Protein AF-A0A075I3L2-F1 (afdb_monomer_lite)

Foldseek 3Di:
DLCVPDPPVVSLVVVLVVLLVLQLVLQLLLQCVPPVDNVRSNVRSVCRSPPPQLVVCSVPPQLSNNCNLVSNLVSLLVVLVVDLDLVSLLVSLVSLQVNLVSDVVVNVVSVVVLVVSVVVVVVVDPDPPPPSSVVSSVSSVVSNVVSSVVVVVPDPDDPVPDPPDDVVVCQQPPDAPVCVVDPWCPDPVCVVVVNVVQVVVCVVVVHDRDPRPGDPPPD

pLDDT: mean 86.95, std 11.92, range [39.22, 98.12]

Organism: NCBI:txid1456371

Structure (mmCIF, N/CA/C/O backbone):
data_AF-A0A075I3L2-F1
#
_entry.id   AF-A0A075I3L2-F1
#
loop_
_atom_site.group_PDB
_atom_site.id
_atom_site.type_symbol
_atom_site.label_atom_id
_atom_site.label_alt_id
_atom_site.label_comp_id
_atom_site.label_asym_id
_atom_site.label_entity_id
_atom_site.label_seq_id
_a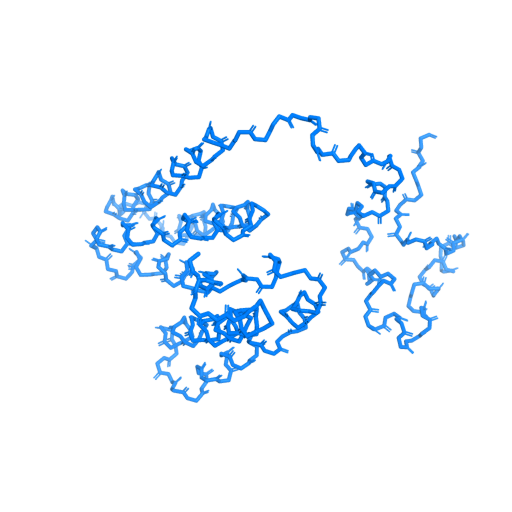tom_site.pdbx_PDB_ins_code
_atom_site.Cartn_x
_atom_site.Cartn_y
_atom_site.Cartn_z
_atom_site.occupancy
_atom_site.B_iso_or_equiv
_atom_site.auth_seq_id
_atom_site.auth_comp_id
_atom_site.auth_asym_id
_atom_site.auth_atom_id
_atom_site.pdbx_PDB_model_num
ATOM 1 N N . MET A 1 1 ? -10.465 -0.320 -22.874 1.00 68.75 1 MET A N 1
ATOM 2 C CA . MET A 1 1 ? -11.349 0.864 -22.776 1.00 68.75 1 MET A CA 1
ATOM 3 C C . MET A 1 1 ? -10.592 2.183 -22.912 1.00 68.75 1 MET A C 1
ATOM 5 O O . MET A 1 1 ? -10.927 2.914 -23.820 1.00 68.75 1 MET A O 1
ATOM 9 N N . LEU A 1 2 ? -9.554 2.500 -22.122 1.00 76.88 2 LEU A N 1
ATOM 10 C CA . LEU A 1 2 ? -8.808 3.775 -22.279 1.00 76.88 2 LEU A CA 1
ATOM 11 C C . LEU A 1 2 ? -8.168 3.959 -23.669 1.00 76.88 2 LEU A C 1
ATOM 13 O O . LEU A 1 2 ? -8.284 5.024 -24.263 1.00 76.88 2 LEU A O 1
ATOM 17 N N . VAL A 1 3 ? -7.605 2.885 -24.227 1.00 83.81 3 VAL A N 1
ATOM 18 C CA . VAL A 1 3 ? -7.021 2.852 -25.586 1.00 83.81 3 VAL A CA 1
ATOM 19 C C . VAL A 1 3 ? -8.071 3.050 -26.702 1.00 83.81 3 VAL A C 1
ATOM 21 O O . VAL A 1 3 ? -7.726 3.264 -27.854 1.00 83.81 3 VAL A O 1
ATOM 24 N N . GLN A 1 4 ? -9.373 2.998 -26.387 1.00 88.50 4 GLN A N 1
ATOM 25 C CA . GLN A 1 4 ? -10.427 3.334 -27.359 1.00 88.50 4 GLN A CA 1
ATOM 26 C C . GLN A 1 4 ? -10.604 4.853 -27.517 1.00 88.50 4 GLN A C 1
ATOM 28 O O . GLN A 1 4 ? -11.206 5.288 -28.493 1.00 88.50 4 GLN A O 1
ATOM 33 N N . PHE A 1 5 ? -10.099 5.647 -26.565 1.00 90.62 5 PHE A N 1
ATOM 34 C CA . PHE A 1 5 ? -10.224 7.109 -26.541 1.00 90.62 5 PHE A CA 1
ATOM 35 C C . PHE A 1 5 ? -8.878 7.829 -26.681 1.00 90.62 5 PHE A C 1
ATOM 37 O O . PHE A 1 5 ? -8.840 8.969 -27.132 1.00 90.62 5 PHE A O 1
ATOM 44 N N . LEU A 1 6 ? -7.788 7.180 -26.274 1.00 91.31 6 LEU A N 1
ATOM 45 C CA . LEU A 1 6 ? -6.420 7.689 -26.325 1.00 91.31 6 LEU A CA 1
ATOM 46 C C . LEU A 1 6 ? -5.540 6.714 -27.107 1.00 91.31 6 LEU A C 1
ATOM 48 O O . LEU A 1 6 ? -5.800 5.511 -27.103 1.00 91.31 6 LEU A O 1
ATOM 52 N N . ASP A 1 7 ? -4.462 7.207 -27.715 1.00 93.06 7 ASP A N 1
ATOM 53 C CA . ASP A 1 7 ? -3.419 6.314 -28.215 1.00 93.06 7 ASP A CA 1
ATOM 54 C C . ASP A 1 7 ? -2.731 5.560 -27.060 1.00 93.06 7 ASP A C 1
ATOM 56 O O . ASP A 1 7 ? -2.902 5.872 -25.876 1.00 93.06 7 ASP A O 1
ATOM 60 N N . TYR A 1 8 ? -1.954 4.534 -27.406 1.00 90.38 8 TYR A N 1
ATOM 61 C CA . TYR A 1 8 ? -1.324 3.659 -26.420 1.00 90.38 8 TYR A CA 1
ATOM 62 C C . TYR A 1 8 ? -0.351 4.403 -25.493 1.00 90.38 8 TYR A C 1
ATOM 64 O O . TYR A 1 8 ? -0.326 4.138 -24.292 1.00 90.38 8 TYR A O 1
ATOM 72 N N . ILE A 1 9 ? 0.414 5.358 -26.027 1.00 92.19 9 ILE A N 1
ATOM 73 C CA . ILE A 1 9 ? 1.416 6.123 -25.274 1.00 92.19 9 ILE A CA 1
ATOM 74 C C . ILE A 1 9 ? 0.710 7.072 -24.304 1.00 92.19 9 ILE A C 1
ATOM 76 O O . ILE A 1 9 ? 1.061 7.143 -23.125 1.00 92.19 9 ILE A O 1
ATOM 80 N N . ALA A 1 10 ? -0.321 7.772 -24.773 1.00 93.25 10 ALA A N 1
ATOM 81 C CA . ALA A 1 10 ? -1.131 8.656 -23.952 1.00 93.25 10 ALA A CA 1
ATOM 82 C C . ALA A 1 10 ? -1.861 7.880 -22.845 1.00 93.25 10 ALA A C 1
ATOM 84 O O . ALA A 1 10 ? -1.785 8.264 -21.678 1.00 93.25 10 ALA A O 1
ATOM 85 N N . ALA A 1 11 ? -2.513 6.761 -23.176 1.0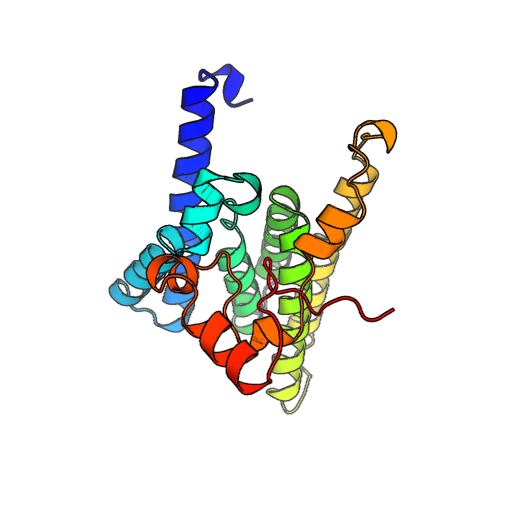0 91.12 11 ALA A N 1
ATOM 86 C CA . ALA A 1 11 ? -3.177 5.909 -22.191 1.00 91.12 11 ALA A CA 1
ATOM 87 C C . ALA A 1 11 ? -2.193 5.404 -21.124 1.00 91.12 11 ALA A C 1
ATOM 89 O O . ALA A 1 11 ? -2.503 5.449 -19.932 1.00 91.12 11 ALA A O 1
ATOM 90 N N . TRP A 1 12 ? -0.999 4.979 -21.545 1.00 88.50 12 TRP A N 1
ATOM 91 C CA . TRP A 1 12 ? 0.064 4.530 -20.651 1.00 88.50 12 TRP A CA 1
ATOM 92 C C . TRP A 1 12 ? 0.505 5.625 -19.677 1.00 88.50 12 TRP A C 1
ATOM 94 O O . TRP A 1 12 ? 0.461 5.426 -18.463 1.00 88.50 12 TRP A O 1
ATOM 104 N N . ASN A 1 13 ? 0.862 6.803 -20.194 1.00 91.31 13 ASN A N 1
ATOM 105 C CA . ASN A 1 13 ? 1.333 7.921 -19.377 1.00 91.31 13 ASN A CA 1
ATOM 106 C C . ASN A 1 13 ? 0.262 8.414 -18.401 1.00 91.31 13 ASN A C 1
ATOM 108 O O . ASN A 1 13 ? 0.577 8.751 -17.261 1.00 91.31 13 ASN A O 1
ATOM 112 N N . VAL A 1 14 ? -1.007 8.419 -18.820 1.00 92.25 14 VAL A N 1
ATOM 113 C CA . VAL A 1 14 ? -2.132 8.784 -17.952 1.00 92.25 14 VAL A CA 1
ATOM 114 C C . VAL A 1 14 ? -2.280 7.785 -16.809 1.00 92.25 14 VAL A C 1
ATOM 116 O O . VAL A 1 14 ? -2.364 8.199 -15.656 1.00 92.25 14 VAL A O 1
ATOM 119 N N . ILE A 1 15 ? -2.281 6.480 -17.097 1.00 90.31 15 ILE A N 1
ATOM 120 C CA . ILE A 1 15 ? -2.389 5.439 -16.064 1.00 90.31 15 ILE A CA 1
ATOM 121 C C . ILE A 1 15 ? -1.221 5.545 -15.079 1.00 90.31 15 ILE A C 1
ATOM 123 O O . ILE A 1 15 ? -1.438 5.563 -13.867 1.00 90.31 15 ILE A O 1
ATOM 127 N N . TRP A 1 16 ? -0.000 5.664 -15.598 1.00 90.00 16 TRP A N 1
ATOM 128 C CA . TRP A 1 16 ? 1.219 5.796 -14.808 1.00 90.00 16 TRP A CA 1
ATOM 129 C C . TRP A 1 16 ? 1.184 7.021 -13.884 1.00 90.00 16 TRP A C 1
ATOM 131 O O . TRP A 1 16 ? 1.363 6.899 -12.671 1.00 90.00 16 TRP A O 1
ATOM 141 N N . PHE A 1 17 ? 0.857 8.192 -14.434 1.00 91.94 17 PHE A N 1
ATOM 142 C CA . PHE A 1 17 ? 0.766 9.437 -13.676 1.00 91.94 17 PHE A CA 1
ATOM 143 C C . PHE A 1 17 ? -0.338 9.390 -12.611 1.00 91.94 17 PHE A C 1
ATOM 145 O O . PHE A 1 17 ? -0.116 9.777 -11.463 1.00 91.94 17 PHE A O 1
ATOM 152 N N . LEU A 1 18 ? -1.520 8.870 -12.956 1.00 92.44 18 LEU A N 1
ATOM 153 C CA . LEU A 1 18 ? -2.616 8.720 -11.998 1.00 92.44 18 LEU A CA 1
ATOM 154 C C . LEU A 1 18 ? -2.263 7.744 -10.873 1.00 92.44 18 LEU A C 1
ATOM 156 O O . LEU A 1 18 ? -2.656 7.983 -9.733 1.00 92.44 18 LEU A O 1
ATOM 160 N N . GLY A 1 19 ? -1.489 6.693 -11.156 1.00 91.25 19 GLY A N 1
ATOM 161 C CA . GLY A 1 19 ? -0.982 5.785 -10.129 1.00 91.25 19 GLY A CA 1
ATOM 162 C C . GLY A 1 19 ? -0.145 6.512 -9.073 1.00 91.25 19 GLY A C 1
ATOM 163 O O . GLY A 1 19 ? -0.401 6.384 -7.873 1.00 91.25 19 GLY A O 1
ATOM 164 N N . LEU A 1 20 ? 0.781 7.364 -9.518 1.00 92.56 20 LEU A N 1
ATOM 165 C CA . LEU A 1 20 ? 1.626 8.180 -8.640 1.00 92.56 20 LEU A CA 1
ATOM 166 C C . LEU A 1 20 ? 0.806 9.159 -7.788 1.00 92.56 20 LEU A C 1
ATOM 168 O O . LEU A 1 20 ? 1.016 9.257 -6.573 1.00 92.56 20 LEU A O 1
ATOM 172 N N . VAL A 1 21 ? -0.148 9.858 -8.413 1.00 94.62 21 VAL A N 1
ATOM 173 C CA . VAL A 1 21 ? -0.996 10.860 -7.751 1.00 94.62 21 VAL A CA 1
ATOM 174 C C . VAL A 1 21 ? -1.932 10.210 -6.735 1.00 94.62 21 VAL A C 1
ATOM 176 O O . VAL A 1 21 ? -1.974 10.632 -5.577 1.00 94.62 21 VAL A O 1
ATOM 179 N N . PHE A 1 22 ? -2.667 9.168 -7.127 1.00 94.69 22 PHE A N 1
ATOM 180 C CA . PHE A 1 22 ? -3.621 8.515 -6.232 1.00 94.69 22 PHE A CA 1
ATOM 181 C C . PHE A 1 22 ? -2.930 7.736 -5.114 1.00 94.69 22 PHE A C 1
ATOM 183 O O . PHE A 1 22 ? -3.433 7.731 -3.991 1.00 94.69 22 PHE A O 1
ATOM 190 N N . GLY A 1 23 ? -1.758 7.149 -5.373 1.00 94.50 23 GLY A N 1
ATOM 191 C CA . GLY A 1 23 ? -0.967 6.486 -4.340 1.00 94.50 23 GLY A CA 1
ATOM 192 C C . GLY A 1 23 ? -0.476 7.479 -3.287 1.00 94.50 23 GLY A C 1
ATOM 193 O O . GLY A 1 23 ? -0.683 7.274 -2.088 1.00 94.50 23 GLY A O 1
ATOM 194 N N . GLY A 1 24 ? 0.089 8.606 -3.735 1.00 96.69 24 GLY A N 1
ATOM 195 C CA . GLY A 1 24 ? 0.497 9.707 -2.858 1.00 96.69 24 GLY A CA 1
ATOM 196 C C . GLY A 1 24 ? -0.664 10.275 -2.049 1.00 96.69 24 GLY A C 1
ATOM 197 O O . GLY A 1 24 ? -0.546 10.462 -0.838 1.00 96.69 24 GLY A O 1
ATOM 198 N N . TYR A 1 25 ? -1.819 10.479 -2.686 1.00 97.38 25 TYR A N 1
ATOM 199 C CA . TYR A 1 25 ? -3.030 10.940 -2.008 1.00 97.38 25 TYR A CA 1
ATOM 200 C C . TYR A 1 25 ? -3.545 9.931 -0.972 1.00 97.38 25 TYR A C 1
ATOM 202 O O . TYR A 1 25 ? -3.920 10.316 0.136 1.00 97.38 25 TYR A O 1
ATOM 210 N N . GLY A 1 26 ? -3.509 8.632 -1.278 1.00 97.44 26 GLY A N 1
ATOM 211 C CA . GLY A 1 26 ? -3.823 7.583 -0.312 1.00 97.44 26 GLY A CA 1
ATOM 212 C C . GLY A 1 26 ? -2.927 7.658 0.927 1.00 97.44 26 GLY A C 1
ATOM 213 O O . GLY A 1 26 ? -3.415 7.570 2.055 1.00 97.44 26 GLY A O 1
ATOM 214 N N . CYS A 1 27 ? -1.623 7.876 0.732 1.00 97.62 27 CYS A N 1
ATOM 215 C CA . CYS A 1 27 ? -0.672 8.036 1.832 1.00 97.62 27 CYS A CA 1
ATOM 216 C C . CYS A 1 27 ? -0.903 9.333 2.621 1.00 97.62 27 CYS A C 1
ATOM 218 O O . CYS A 1 27 ? -0.891 9.315 3.852 1.00 97.62 27 CYS A O 1
ATOM 220 N N . TYR A 1 28 ? -1.222 10.433 1.936 1.00 98.12 28 TYR A N 1
ATOM 221 C CA . TYR A 1 28 ? -1.660 11.676 2.569 1.00 98.12 28 TYR A CA 1
ATOM 222 C C . TYR A 1 28 ? -2.871 11.442 3.485 1.00 98.12 28 TYR A C 1
ATOM 224 O O . TYR A 1 28 ? -2.859 11.857 4.644 1.00 98.12 28 TYR A O 1
ATOM 232 N N . LEU A 1 29 ? -3.906 10.743 3.003 1.00 97.75 29 LEU A N 1
ATOM 233 C CA . LEU A 1 29 ? -5.104 10.451 3.794 1.00 97.75 29 LEU A CA 1
ATOM 234 C C . LEU A 1 29 ? -4.784 9.588 5.017 1.00 97.75 29 LEU A C 1
ATOM 236 O O . LEU A 1 29 ? -5.311 9.841 6.104 1.00 97.75 29 LEU A O 1
ATOM 240 N N . LEU A 1 30 ? -3.907 8.596 4.848 1.00 97.69 30 LEU A N 1
ATOM 241 C CA . LEU A 1 30 ? -3.426 7.753 5.935 1.00 97.69 30 LEU A CA 1
ATOM 242 C C . LEU A 1 30 ? -2.685 8.575 7.000 1.00 97.69 30 LEU A C 1
ATOM 244 O O . LEU A 1 30 ? -3.025 8.493 8.178 1.00 97.69 30 LEU A O 1
ATOM 248 N N . ALA A 1 31 ? -1.725 9.409 6.604 1.00 97.75 31 ALA A N 1
ATOM 249 C CA . ALA A 1 31 ? -0.966 10.255 7.524 1.00 97.75 31 ALA A CA 1
ATOM 250 C C . ALA A 1 31 ? -1.866 11.274 8.246 1.00 97.75 31 ALA A C 1
ATOM 252 O O . ALA A 1 31 ? -1.783 11.439 9.470 1.00 97.75 31 ALA A O 1
ATOM 253 N N . ASN A 1 32 ? -2.797 11.892 7.515 1.00 97.19 32 ASN A N 1
ATOM 254 C CA . ASN A 1 32 ? -3.756 12.840 8.076 1.00 97.19 32 ASN A CA 1
ATOM 255 C C . ASN A 1 32 ? -4.746 12.159 9.033 1.00 97.19 32 ASN A C 1
ATOM 257 O O . ASN A 1 32 ? -5.321 12.800 9.919 1.00 97.19 32 ASN A O 1
ATOM 261 N N . ASN A 1 33 ? -4.951 10.845 8.902 1.00 95.94 33 ASN A N 1
ATOM 262 C CA . ASN A 1 33 ? -5.766 10.106 9.851 1.00 95.94 33 ASN A CA 1
ATOM 263 C C . ASN A 1 33 ? -5.184 10.156 11.270 1.00 95.94 33 ASN A C 1
ATOM 265 O O . ASN A 1 33 ? -5.955 10.339 12.211 1.00 95.94 33 ASN A O 1
ATOM 269 N N . PHE A 1 34 ? -3.859 10.072 11.402 1.00 94.69 34 PHE A N 1
ATOM 270 C CA . PHE A 1 34 ? -3.168 10.060 12.693 1.00 94.69 34 PHE A CA 1
ATOM 271 C C . PHE A 1 34 ? -2.807 11.452 13.193 1.00 94.69 34 PHE A C 1
ATOM 273 O O . PHE A 1 34 ? -3.140 11.807 14.319 1.00 94.69 34 PHE A O 1
ATOM 280 N N . ASN A 1 35 ? -2.145 12.248 12.353 1.00 91.12 35 ASN A N 1
ATOM 281 C CA . ASN A 1 35 ? -1.494 13.473 12.817 1.00 91.12 35 ASN A CA 1
ATOM 282 C C . ASN A 1 35 ? -2.395 14.705 12.722 1.00 91.12 35 ASN A C 1
A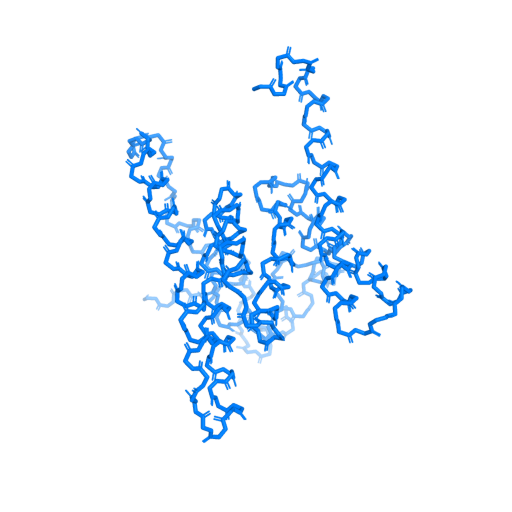TOM 284 O O . ASN A 1 35 ? -2.078 15.729 13.321 1.00 91.12 35 ASN A O 1
ATOM 288 N N . LYS A 1 36 ? -3.481 14.637 11.934 1.00 93.44 36 LYS A N 1
ATOM 289 C CA . LYS A 1 36 ? -4.380 15.771 11.630 1.00 93.44 36 LYS A CA 1
ATOM 290 C C . LYS A 1 36 ? -3.647 17.038 11.154 1.00 93.44 36 LYS A C 1
ATOM 292 O O . LYS A 1 36 ? -4.201 18.132 11.204 1.00 93.44 36 LYS A O 1
ATOM 297 N N . ASN A 1 37 ? -2.401 16.896 10.699 1.00 96.56 37 ASN A N 1
ATOM 298 C CA . ASN A 1 37 ? -1.542 17.981 10.256 1.00 96.56 37 ASN A CA 1
ATOM 299 C C . ASN A 1 37 ? -1.395 17.916 8.737 1.00 96.56 37 ASN A C 1
ATOM 301 O O . ASN A 1 37 ? -0.900 16.928 8.187 1.00 96.56 37 ASN A O 1
ATOM 305 N N . TYR A 1 38 ? -1.803 18.995 8.076 1.00 96.00 38 TYR A N 1
ATOM 306 C CA . TYR A 1 38 ? -1.798 19.104 6.624 1.00 96.00 38 TYR A CA 1
ATOM 307 C C . TYR A 1 38 ? -0.392 18.961 6.024 1.00 96.00 38 TYR A C 1
ATOM 309 O O . TYR A 1 38 ? -0.193 18.141 5.132 1.00 96.00 38 TYR A O 1
ATOM 317 N N . LEU A 1 39 ? 0.595 19.698 6.547 1.00 97.25 39 LEU A N 1
ATOM 318 C CA . LEU A 1 39 ? 1.959 19.714 6.010 1.00 97.25 39 LEU A CA 1
ATOM 319 C C . LEU A 1 39 ? 2.650 18.362 6.173 1.00 97.25 39 LEU A C 1
ATOM 321 O O . LEU A 1 39 ? 3.189 17.833 5.204 1.00 97.25 39 LEU A O 1
ATOM 325 N N . SER A 1 40 ? 2.577 17.759 7.364 1.00 96.25 40 SER A N 1
ATOM 326 C CA . SER A 1 40 ? 3.148 16.425 7.598 1.00 96.25 40 SER A CA 1
ATOM 327 C C . SER A 1 40 ? 2.530 15.371 6.677 1.00 96.25 40 SER A C 1
ATOM 329 O O . SER A 1 40 ? 3.223 14.468 6.217 1.00 96.25 40 SER A O 1
ATOM 331 N N . SER A 1 41 ? 1.236 15.500 6.377 1.00 97.38 41 SER A N 1
ATOM 332 C CA . SER A 1 41 ? 0.530 14.572 5.492 1.00 97.38 41 SER A CA 1
ATOM 333 C C . SER A 1 41 ? 0.929 14.753 4.030 1.00 97.38 41 SER A C 1
ATOM 335 O O . SER A 1 41 ? 1.074 13.761 3.320 1.00 97.38 41 SER A O 1
ATOM 337 N N . ILE A 1 42 ? 1.153 15.994 3.573 1.00 97.50 42 ILE A N 1
ATOM 338 C CA . ILE A 1 42 ? 1.698 16.240 2.229 1.00 97.50 42 ILE A CA 1
ATOM 339 C C . ILE A 1 42 ? 3.086 15.621 2.121 1.00 97.50 42 ILE A C 1
ATOM 341 O O . ILE A 1 42 ? 3.351 14.914 1.155 1.00 97.50 42 ILE A O 1
ATOM 345 N N . ILE A 1 43 ? 3.956 15.861 3.105 1.00 97.56 43 ILE A N 1
ATOM 346 C CA . ILE A 1 43 ? 5.320 15.321 3.097 1.00 97.56 43 ILE A CA 1
ATOM 347 C C . ILE A 1 43 ? 5.282 13.789 3.031 1.00 97.56 43 ILE A C 1
ATOM 349 O O . ILE A 1 43 ? 5.986 13.204 2.214 1.00 97.56 43 ILE A O 1
ATOM 353 N N . ALA A 1 44 ? 4.413 13.137 3.810 1.00 97.25 44 ALA A N 1
ATOM 354 C CA . ALA A 1 44 ? 4.220 11.688 3.734 1.00 97.25 44 ALA A CA 1
ATOM 355 C C . ALA A 1 44 ? 3.768 11.230 2.334 1.00 97.25 44 ALA A C 1
ATOM 357 O O . ALA A 1 44 ? 4.333 10.284 1.787 1.00 97.25 44 ALA A O 1
ATOM 358 N N . GLY A 1 45 ? 2.807 11.936 1.729 1.00 97.31 45 GLY A N 1
ATOM 359 C CA . GLY A 1 45 ? 2.371 11.687 0.354 1.00 97.31 45 GLY A CA 1
ATOM 360 C C . GLY A 1 45 ? 3.504 11.823 -0.666 1.00 97.31 45 GLY A C 1
ATOM 361 O O . GLY A 1 45 ? 3.679 10.935 -1.495 1.00 97.31 45 GLY A O 1
ATOM 362 N N . MET A 1 46 ? 4.322 12.878 -0.568 1.00 96.94 46 MET A N 1
ATOM 363 C CA . MET A 1 46 ? 5.481 13.078 -1.447 1.00 96.94 46 MET A CA 1
ATOM 364 C C . MET A 1 46 ? 6.518 11.964 -1.288 1.00 96.94 46 MET A C 1
ATOM 366 O O . MET A 1 46 ? 6.981 11.422 -2.287 1.00 96.94 46 MET A O 1
ATOM 370 N N . ILE A 1 47 ? 6.859 11.595 -0.049 1.00 96.38 47 ILE A N 1
ATOM 371 C CA . ILE A 1 47 ? 7.813 10.511 0.230 1.00 96.38 47 ILE A CA 1
ATOM 372 C C . ILE A 1 47 ? 7.308 9.188 -0.355 1.00 96.38 47 ILE A C 1
ATOM 374 O O . ILE A 1 47 ? 8.092 8.432 -0.918 1.00 96.38 47 ILE A O 1
ATOM 378 N N . PHE A 1 48 ? 6.007 8.908 -0.262 1.00 95.75 48 PHE A N 1
ATOM 379 C CA . PHE A 1 48 ? 5.420 7.707 -0.854 1.00 95.75 48 PHE A CA 1
ATOM 380 C C . PHE A 1 48 ? 5.450 7.729 -2.389 1.00 95.75 48 PHE A C 1
ATOM 382 O O . PHE A 1 48 ? 5.785 6.727 -3.020 1.00 95.75 48 PHE A O 1
ATOM 389 N N . THR A 1 49 ? 5.102 8.861 -3.006 1.00 95.50 49 THR A N 1
ATOM 390 C CA . THR A 1 49 ? 5.088 9.005 -4.469 1.00 95.50 49 THR A CA 1
ATOM 391 C C . THR A 1 49 ? 6.490 8.904 -5.065 1.00 95.50 49 THR A C 1
ATOM 393 O O . THR A 1 49 ? 6.685 8.174 -6.031 1.00 95.50 49 THR A O 1
ATOM 396 N N . PHE A 1 50 ? 7.468 9.594 -4.478 1.00 93.56 50 PHE A N 1
ATOM 397 C CA . PHE A 1 50 ? 8.839 9.667 -4.995 1.00 93.56 50 PHE A CA 1
ATOM 398 C C . PHE A 1 50 ? 9.808 8.712 -4.287 1.00 93.56 50 PHE A C 1
ATOM 400 O O . PHE A 1 50 ? 11.023 8.813 -4.451 1.00 93.56 50 PHE A O 1
ATOM 407 N N . GLY A 1 51 ? 9.284 7.782 -3.488 1.00 89.94 51 GLY A N 1
ATOM 408 C CA . GLY A 1 51 ? 10.082 6.782 -2.794 1.00 89.94 51 GLY A CA 1
ATOM 409 C C . GLY A 1 51 ? 10.808 5.863 -3.774 1.00 89.94 51 GLY A C 1
ATOM 410 O O . GLY A 1 51 ? 10.296 5.548 -4.851 1.00 89.94 51 GLY A O 1
ATOM 411 N N . THR A 1 52 ? 11.989 5.389 -3.377 1.00 86.88 52 THR A N 1
ATOM 412 C CA . THR A 1 52 ? 12.870 4.555 -4.212 1.00 86.88 52 THR A CA 1
ATOM 413 C C . THR A 1 52 ? 12.140 3.360 -4.818 1.00 86.88 52 THR A C 1
ATOM 415 O O . THR A 1 52 ? 12.227 3.139 -6.022 1.00 86.88 52 THR A O 1
ATOM 418 N N . TYR A 1 53 ? 11.353 2.639 -4.015 1.00 86.81 53 TYR A N 1
ATOM 419 C CA . TYR A 1 53 ? 10.565 1.502 -4.488 1.00 86.81 53 TYR A CA 1
ATOM 420 C C . TYR A 1 53 ? 9.593 1.894 -5.607 1.00 86.81 53 TYR A C 1
ATOM 422 O O . TYR A 1 53 ? 9.590 1.264 -6.665 1.00 86.81 53 TYR A O 1
ATOM 430 N N . HIS A 1 54 ? 8.791 2.941 -5.380 1.00 89.12 54 HIS A N 1
ATOM 431 C CA . HIS A 1 54 ? 7.779 3.394 -6.329 1.00 89.12 54 HIS A CA 1
ATOM 432 C C . HIS A 1 54 ? 8.443 3.860 -7.625 1.00 89.12 54 HIS A C 1
ATOM 434 O O . HIS A 1 54 ? 7.971 3.508 -8.700 1.00 89.12 54 HIS A O 1
ATOM 440 N N . MET A 1 55 ? 9.575 4.568 -7.538 1.00 89.31 55 MET A N 1
ATOM 441 C CA . MET A 1 55 ? 10.284 5.099 -8.702 1.00 89.31 55 MET A CA 1
ATOM 442 C C . MET A 1 55 ? 11.021 4.044 -9.518 1.00 89.31 55 MET A C 1
ATOM 444 O O . MET A 1 55 ? 10.887 4.038 -10.738 1.00 89.31 55 MET A O 1
ATOM 448 N N . VAL A 1 56 ? 11.725 3.111 -8.878 1.00 85.56 56 VAL A N 1
ATOM 449 C CA . VAL A 1 56 ? 12.416 2.027 -9.592 1.00 85.56 56 VAL A CA 1
ATOM 450 C C . VAL A 1 56 ? 11.408 1.144 -10.329 1.00 85.56 56 VAL A C 1
ATOM 452 O O . VAL A 1 56 ? 11.553 0.901 -11.526 1.00 85.56 56 VAL A O 1
ATOM 455 N N . HIS A 1 57 ? 10.329 0.727 -9.660 1.00 87.44 57 HIS A N 1
ATOM 456 C CA . HIS A 1 57 ? 9.322 -0.124 -10.297 1.00 87.44 57 HIS A CA 1
ATOM 457 C C . HIS A 1 57 ? 8.477 0.640 -11.320 1.00 87.44 57 HIS A C 1
ATOM 459 O O . HIS A 1 57 ? 8.070 0.052 -12.315 1.00 87.44 57 HIS A O 1
ATOM 465 N N . SER A 1 58 ? 8.285 1.952 -11.153 1.00 86.12 58 SER A N 1
ATOM 466 C CA . SER A 1 58 ? 7.643 2.813 -12.160 1.00 86.12 58 SER A CA 1
ATOM 467 C C . SER A 1 58 ? 8.364 2.831 -13.505 1.00 86.12 58 SER A C 1
ATOM 469 O O . SER A 1 58 ? 7.716 3.099 -14.512 1.00 86.12 58 SER A O 1
ATOM 471 N N . MET A 1 59 ? 9.671 2.557 -13.527 1.00 81.00 59 MET A N 1
ATOM 472 C CA . MET A 1 59 ? 10.476 2.533 -14.753 1.00 81.00 59 MET A CA 1
ATOM 473 C C . MET A 1 59 ? 10.588 1.136 -15.373 1.00 81.00 59 MET A C 1
ATOM 475 O O . MET A 1 59 ? 10.855 1.022 -16.565 1.00 81.00 59 MET A O 1
ATOM 479 N N . LEU A 1 60 ? 10.398 0.079 -14.576 1.00 79.31 60 LEU A N 1
ATOM 480 C CA . LEU A 1 60 ? 10.687 -1.301 -14.982 1.00 79.31 60 LEU A CA 1
ATOM 481 C C . LEU A 1 60 ? 9.435 -2.180 -15.073 1.00 79.31 60 LEU A C 1
ATOM 483 O O . LEU A 1 60 ? 9.277 -2.959 -16.011 1.00 79.31 60 LEU A O 1
ATOM 487 N N . HIS A 1 61 ? 8.533 -2.067 -14.098 1.00 80.81 61 HIS A N 1
ATOM 488 C CA . HIS A 1 61 ? 7.431 -2.999 -13.893 1.00 80.81 61 HIS A CA 1
ATOM 489 C C . HIS A 1 61 ? 6.174 -2.268 -13.420 1.00 80.81 61 HIS A C 1
ATOM 491 O O . HIS A 1 61 ? 5.929 -2.148 -12.220 1.00 80.81 61 HIS A O 1
ATOM 497 N N . ILE A 1 62 ? 5.323 -1.838 -14.356 1.00 79.12 62 ILE A N 1
ATOM 498 C CA . ILE A 1 62 ? 4.120 -1.061 -14.016 1.00 79.12 62 ILE A CA 1
ATOM 499 C C . ILE A 1 62 ? 3.195 -1.781 -13.021 1.00 79.12 62 ILE A C 1
ATOM 501 O O . ILE A 1 62 ? 2.628 -1.153 -12.135 1.00 79.12 62 ILE A O 1
ATOM 505 N N . GLY A 1 63 ? 3.078 -3.113 -13.096 1.00 81.31 63 GLY A N 1
ATOM 506 C CA . GLY A 1 63 ? 2.279 -3.880 -12.132 1.00 81.31 63 GLY A CA 1
ATOM 507 C C . GLY A 1 63 ? 2.785 -3.713 -10.694 1.00 81.31 63 GLY A C 1
ATOM 508 O O . GLY A 1 63 ? 1.994 -3.512 -9.776 1.00 81.31 63 GLY A O 1
ATOM 509 N N . LEU A 1 64 ? 4.111 -3.702 -10.517 1.00 83.25 64 LEU A N 1
ATOM 510 C CA . LEU A 1 64 ? 4.767 -3.439 -9.234 1.00 83.25 64 LEU A CA 1
ATOM 511 C C . LEU A 1 64 ? 4.851 -1.935 -8.900 1.00 83.25 64 LEU A C 1
ATOM 513 O O . LEU A 1 64 ? 5.059 -1.544 -7.756 1.00 83.25 64 LEU A O 1
ATOM 517 N N . SER A 1 65 ? 4.668 -1.041 -9.867 1.00 86.12 65 SER A N 1
ATOM 518 C CA . SER A 1 65 ? 4.542 0.384 -9.557 1.00 86.12 65 SER A CA 1
ATOM 519 C C . SER A 1 65 ? 3.156 0.728 -9.014 1.00 86.12 65 SER A C 1
ATOM 521 O O . SER A 1 65 ? 3.007 1.719 -8.309 1.00 86.12 65 SER A O 1
ATOM 523 N N . MET A 1 66 ? 2.133 -0.092 -9.284 1.00 88.62 66 MET A N 1
ATOM 524 C CA . MET A 1 66 ? 0.750 0.159 -8.868 1.00 88.62 66 MET A CA 1
ATOM 525 C C . MET A 1 66 ? 0.459 -0.209 -7.407 1.00 88.62 66 MET A C 1
ATOM 527 O O . MET A 1 66 ? -0.524 -0.879 -7.078 1.00 88.62 66 MET A O 1
ATOM 531 N N . ILE A 1 67 ? 1.262 0.345 -6.498 1.00 92.94 67 ILE A N 1
ATOM 532 C CA . ILE A 1 67 ? 1.062 0.302 -5.040 1.00 92.94 67 ILE A CA 1
ATOM 533 C C . ILE A 1 67 ? -0.020 1.279 -4.536 1.00 92.94 67 ILE A C 1
ATOM 535 O O . ILE A 1 67 ? -0.159 1.506 -3.334 1.00 92.94 67 ILE A O 1
ATOM 539 N N . VAL A 1 68 ? -0.810 1.841 -5.456 1.00 94.06 68 VAL A N 1
ATOM 540 C CA . VAL A 1 68 ? -1.808 2.912 -5.269 1.00 94.06 68 VAL A CA 1
ATOM 541 C C . VAL A 1 68 ? -2.781 2.635 -4.122 1.00 94.06 68 VAL A C 1
ATOM 543 O O . VAL A 1 68 ? -3.123 3.525 -3.344 1.00 94.06 68 VAL A O 1
ATOM 546 N N . TRP A 1 69 ? -3.223 1.385 -4.003 1.00 96.06 69 TRP A N 1
ATOM 547 C CA . TRP A 1 69 ? -4.272 0.988 -3.068 1.00 96.06 69 TRP A CA 1
ATOM 548 C C . TRP A 1 69 ? -3.749 0.652 -1.669 1.00 96.06 69 TRP A C 1
ATOM 550 O O . TRP A 1 69 ? -4.538 0.639 -0.723 1.00 96.06 69 TRP A O 1
ATOM 560 N N . LEU A 1 70 ? -2.438 0.422 -1.502 1.00 96.56 70 LEU A N 1
ATOM 561 C CA . LEU A 1 70 ? -1.863 -0.028 -0.228 1.00 96.56 70 LEU A CA 1
ATOM 562 C C . LEU A 1 70 ? -2.114 0.958 0.922 1.00 96.56 70 LEU A C 1
ATOM 564 O O . LEU A 1 70 ? -2.616 0.527 1.963 1.00 96.56 70 LEU A O 1
ATOM 568 N N . PRO A 1 71 ? -1.856 2.275 0.777 1.00 97.12 71 PRO A N 1
ATOM 569 C CA . PRO A 1 71 ? -2.076 3.203 1.882 1.00 97.12 71 PRO A CA 1
ATOM 570 C C . PRO A 1 71 ? -3.556 3.326 2.255 1.00 97.12 71 PRO A C 1
ATOM 572 O O . PRO A 1 71 ? -3.897 3.446 3.432 1.00 97.12 71 PRO A O 1
ATOM 575 N N . ILE A 1 72 ? -4.444 3.256 1.257 1.00 97.69 72 ILE A N 1
ATOM 576 C CA . ILE A 1 72 ? -5.894 3.306 1.462 1.00 97.69 72 ILE A CA 1
ATOM 577 C C . ILE A 1 72 ? -6.358 2.041 2.189 1.00 97.69 72 ILE A C 1
ATOM 579 O O . ILE A 1 72 ? -7.136 2.135 3.135 1.00 97.69 72 ILE A O 1
ATOM 583 N N . PHE A 1 73 ? -5.849 0.866 1.819 1.00 98.12 73 PHE A N 1
ATOM 584 C CA . PHE A 1 73 ? -6.164 -0.379 2.516 1.00 98.12 73 PHE A CA 1
ATOM 585 C C . PHE A 1 73 ? -5.802 -0.291 4.004 1.00 98.12 73 PHE A C 1
ATOM 587 O O . PHE A 1 73 ? -6.641 -0.538 4.874 1.00 98.12 73 PHE A O 1
ATOM 594 N N . VAL A 1 74 ? -4.576 0.153 4.300 1.00 97.81 74 VAL A N 1
ATOM 595 C CA . VAL A 1 74 ? -4.107 0.352 5.678 1.00 97.81 74 VAL A CA 1
ATOM 596 C C . VAL A 1 74 ? -4.981 1.374 6.409 1.00 97.81 74 VAL A C 1
ATOM 598 O O . VAL A 1 74 ? -5.391 1.128 7.542 1.00 97.81 74 VAL A O 1
ATOM 601 N N . LEU A 1 75 ? -5.348 2.486 5.765 1.00 97.69 75 LEU A N 1
ATOM 602 C CA . LEU A 1 75 ? -6.261 3.479 6.341 1.00 97.69 75 LEU A CA 1
ATOM 603 C C . LEU A 1 75 ? -7.592 2.845 6.763 1.00 97.69 75 LEU A C 1
ATOM 605 O O . LEU A 1 75 ? -8.084 3.124 7.859 1.00 97.69 75 LEU A O 1
ATOM 609 N N . PHE A 1 76 ? -8.171 1.977 5.933 1.00 97.69 76 PHE A N 1
ATOM 610 C CA . PHE A 1 76 ? -9.434 1.316 6.256 1.00 97.69 76 PHE A CA 1
ATOM 611 C C . PHE A 1 76 ? -9.305 0.304 7.401 1.00 97.69 76 PHE A C 1
ATOM 613 O O . PHE A 1 76 ? -10.217 0.233 8.227 1.00 97.69 76 PHE A O 1
ATOM 620 N N . LEU A 1 77 ? -8.167 -0.386 7.541 1.00 96.62 77 LEU A N 1
ATOM 621 C CA . LEU A 1 77 ? -7.886 -1.205 8.728 1.00 96.62 77 LEU A CA 1
ATOM 622 C C . LEU A 1 77 ? -7.933 -0.373 10.018 1.00 96.62 77 LEU A C 1
ATOM 624 O O . LEU A 1 77 ? -8.552 -0.785 11.000 1.00 96.62 77 LEU A O 1
ATOM 628 N N . PHE A 1 78 ? -7.361 0.834 10.016 1.00 95.44 78 PHE A N 1
ATOM 629 C CA . PHE A 1 78 ? -7.454 1.739 11.166 1.00 95.44 78 PHE A CA 1
ATOM 630 C C . PHE A 1 78 ? -8.861 2.318 11.358 1.00 95.44 78 PHE A C 1
ATOM 632 O O . PHE A 1 78 ? -9.324 2.443 12.493 1.00 95.44 78 PHE A O 1
ATOM 639 N N . LYS A 1 79 ? -9.601 2.598 10.280 1.00 95.38 79 LYS A N 1
ATOM 640 C CA . LYS A 1 79 ? -10.998 3.051 10.385 1.00 95.38 79 LYS A CA 1
ATOM 641 C C . LYS A 1 79 ? -11.909 2.024 11.047 1.00 95.38 79 LYS A C 1
ATOM 643 O O . LYS A 1 79 ? -12.823 2.431 11.761 1.00 95.38 79 LYS A O 1
ATOM 648 N N . LEU A 1 80 ? -11.642 0.727 10.880 1.00 93.75 80 LEU A N 1
ATOM 649 C CA . LEU A 1 80 ? -12.365 -0.330 11.595 1.00 93.75 80 LEU A CA 1
ATOM 650 C C . LEU A 1 80 ? -12.211 -0.239 13.119 1.00 93.75 80 LEU A C 1
ATOM 652 O O . LEU A 1 80 ? -13.134 -0.609 13.845 1.00 93.75 80 LEU A O 1
ATOM 656 N N . LEU A 1 81 ? -11.070 0.257 13.607 1.00 90.44 81 LEU A N 1
ATOM 657 C CA . LEU A 1 81 ? -10.831 0.466 15.038 1.00 90.44 81 LEU A CA 1
ATOM 658 C C . LEU A 1 81 ? -11.572 1.695 15.570 1.00 90.44 81 LEU A C 1
ATOM 660 O O . LEU A 1 81 ? -12.101 1.670 16.678 1.00 90.44 81 LEU A O 1
ATOM 664 N N . GLU A 1 82 ? -11.603 2.769 14.783 1.00 89.38 82 GLU A N 1
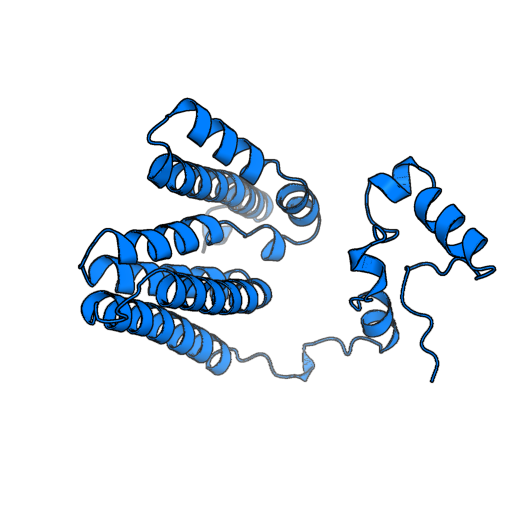ATOM 665 C CA . GLU A 1 82 ? -12.202 4.050 15.173 1.00 89.38 82 GLU A CA 1
ATOM 666 C C . GLU A 1 82 ? -13.730 4.061 15.059 1.00 89.38 82 GLU A C 1
ATOM 668 O O . GLU A 1 82 ? -14.412 4.769 15.803 1.00 89.38 82 GLU A O 1
ATOM 673 N N . LYS A 1 83 ? -14.281 3.338 14.078 1.00 87.81 83 LYS A N 1
ATOM 674 C CA . LYS A 1 83 ? -15.687 3.430 13.679 1.00 87.81 83 LYS A CA 1
ATOM 675 C C . LYS A 1 83 ? -16.333 2.051 13.654 1.00 87.81 83 LYS A C 1
ATOM 677 O O . LYS A 1 83 ? -15.919 1.154 12.929 1.00 87.81 83 LYS A O 1
ATOM 682 N N . GLN A 1 84 ? -17.445 1.911 14.367 1.00 85.31 84 GLN A N 1
ATOM 683 C CA . GLN A 1 84 ? -18.214 0.666 14.455 1.00 85.31 84 GLN A CA 1
ATOM 684 C C . GLN A 1 84 ? -19.205 0.482 13.288 1.00 85.31 84 GLN A C 1
ATOM 686 O O . GLN A 1 84 ? -20.340 0.062 13.489 1.00 85.31 84 GLN A O 1
ATOM 691 N N . SER A 1 85 ? -18.804 0.814 12.056 1.00 92.19 85 SER A N 1
ATOM 692 C CA . SER A 1 85 ? -19.681 0.737 10.878 1.00 92.19 85 SER A CA 1
ATOM 693 C C . SER A 1 85 ? -19.209 -0.314 9.876 1.00 92.19 85 SER A C 1
ATOM 695 O O . SER A 1 85 ? -18.035 -0.345 9.507 1.00 92.19 85 SER A O 1
ATOM 697 N N . LYS A 1 86 ? -20.154 -1.127 9.379 1.00 93.88 86 LYS A N 1
ATOM 698 C CA . LYS A 1 86 ? -19.918 -2.124 8.318 1.00 93.88 86 LYS A CA 1
ATOM 699 C C . LYS A 1 86 ? -19.485 -1.492 6.995 1.00 93.88 86 LYS A C 1
ATOM 701 O O . LYS A 1 86 ? -18.835 -2.160 6.201 1.00 93.88 86 LYS A O 1
ATOM 706 N N . TYR A 1 87 ? -19.793 -0.213 6.775 1.00 96.56 87 TYR A N 1
ATOM 707 C CA . TYR A 1 87 ? -19.351 0.528 5.592 1.00 96.56 87 TYR A CA 1
ATOM 708 C C . TYR A 1 87 ? -17.834 0.420 5.393 1.00 96.56 87 TYR A C 1
ATOM 710 O O . TYR A 1 87 ? -17.375 0.081 4.308 1.00 96.56 87 TYR A O 1
ATOM 718 N N . TYR A 1 88 ? -17.053 0.621 6.459 1.00 96.56 88 TYR A N 1
ATOM 719 C CA . TYR A 1 88 ? -15.593 0.545 6.383 1.00 96.56 88 TYR A CA 1
ATOM 720 C C . TYR A 1 88 ? -15.091 -0.879 6.118 1.00 96.56 88 TYR A C 1
ATOM 722 O O . TYR A 1 88 ? -14.081 -1.045 5.444 1.00 96.56 88 TYR A O 1
ATOM 730 N N . ALA A 1 89 ? -15.809 -1.905 6.586 1.00 97.00 89 ALA A N 1
ATOM 731 C CA . ALA A 1 89 ? -15.481 -3.295 6.277 1.00 97.00 89 ALA A CA 1
ATOM 732 C C . ALA A 1 89 ? -15.701 -3.612 4.795 1.00 97.00 89 ALA A C 1
ATOM 734 O O . ALA A 1 89 ? -14.828 -4.179 4.148 1.00 97.00 89 ALA A O 1
ATOM 735 N N . ILE A 1 90 ? -16.853 -3.202 4.258 1.00 98.00 90 ILE A N 1
ATOM 736 C CA . ILE A 1 90 ? -17.222 -3.436 2.858 1.00 98.00 90 ILE A CA 1
ATOM 737 C C . ILE A 1 90 ? -16.262 -2.692 1.933 1.00 98.00 90 ILE A C 1
ATOM 739 O O . ILE A 1 90 ? -15.670 -3.303 1.048 1.00 98.00 90 ILE A O 1
ATOM 743 N N . VAL A 1 91 ? -16.053 -1.393 2.166 1.00 98.06 91 VAL A N 1
ATOM 744 C CA . VAL A 1 91 ? -15.128 -0.600 1.349 1.00 98.06 91 VAL A CA 1
ATOM 745 C C . VAL A 1 91 ? -13.701 -1.120 1.495 1.00 98.06 91 VAL A C 1
ATOM 747 O O . VAL A 1 91 ? -13.032 -1.293 0.487 1.00 98.06 91 VAL A O 1
ATOM 750 N N . GLY A 1 92 ? -13.245 -1.459 2.704 1.00 97.81 92 GLY A N 1
ATOM 751 C CA . GLY A 1 92 ? -11.923 -2.056 2.904 1.00 97.81 92 GLY A CA 1
ATOM 752 C C . GLY A 1 92 ? -11.741 -3.383 2.159 1.00 97.81 92 GLY A C 1
ATOM 753 O O . GLY A 1 92 ? -10.674 -3.614 1.597 1.00 97.81 92 GLY A O 1
ATOM 754 N N . GLY A 1 93 ? -12.785 -4.217 2.083 1.00 98.00 93 GLY A N 1
ATOM 755 C CA . GLY A 1 93 ? -12.780 -5.451 1.292 1.00 98.00 93 GLY A CA 1
ATOM 756 C C . GLY A 1 93 ? -12.720 -5.188 -0.216 1.00 98.00 93 GLY A C 1
ATOM 757 O O . GLY A 1 93 ? -11.999 -5.876 -0.931 1.00 98.00 93 GLY A O 1
ATOM 758 N N . ILE A 1 94 ? -13.401 -4.144 -0.700 1.00 98.06 94 ILE A N 1
ATOM 759 C CA . ILE A 1 94 ? -13.279 -3.685 -2.094 1.00 98.06 94 ILE A CA 1
ATOM 760 C C . ILE A 1 94 ? -11.861 -3.169 -2.369 1.00 98.06 94 ILE A C 1
ATOM 762 O O . ILE A 1 94 ? -11.284 -3.497 -3.396 1.00 98.06 94 ILE A O 1
ATOM 766 N N . ILE A 1 95 ? -11.257 -2.403 -1.456 1.00 98.06 95 ILE A N 1
ATOM 767 C CA . ILE A 1 95 ? -9.870 -1.949 -1.627 1.00 98.06 95 ILE A CA 1
ATOM 768 C C . ILE A 1 95 ? -8.896 -3.138 -1.617 1.00 98.06 95 ILE A C 1
ATOM 770 O O . ILE A 1 95 ? -7.977 -3.154 -2.430 1.00 98.06 95 ILE A O 1
ATOM 774 N N . PHE A 1 96 ? -9.108 -4.151 -0.766 1.00 98.12 96 PHE A N 1
ATOM 775 C CA . PHE A 1 96 ? -8.335 -5.402 -0.802 1.00 98.12 96 PHE A CA 1
ATOM 776 C C . PHE A 1 96 ? -8.387 -6.026 -2.201 1.00 98.12 96 PHE A C 1
ATOM 778 O O . PHE A 1 96 ? -7.354 -6.350 -2.780 1.00 98.12 96 PHE A O 1
ATOM 785 N N . PHE A 1 97 ? -9.587 -6.145 -2.767 1.00 96.75 97 PHE A N 1
ATOM 786 C CA . PHE A 1 97 ? -9.778 -6.658 -4.119 1.00 96.75 97 PHE A CA 1
ATOM 787 C C . PHE A 1 97 ? -9.038 -5.830 -5.178 1.00 96.75 97 PHE A C 1
ATOM 789 O O . PHE A 1 97 ? -8.390 -6.390 -6.060 1.00 96.75 97 PHE A O 1
ATOM 796 N N . LEU A 1 98 ? -9.078 -4.497 -5.073 1.00 95.69 98 LEU A N 1
ATOM 797 C CA . LEU A 1 98 ? -8.337 -3.611 -5.974 1.00 95.69 98 LEU A CA 1
ATOM 798 C C . LEU A 1 98 ? -6.816 -3.803 -5.863 1.00 95.69 98 LEU A C 1
ATOM 800 O O . LEU A 1 98 ? -6.133 -3.730 -6.881 1.00 95.69 98 LEU A O 1
ATOM 804 N N . VAL A 1 99 ? -6.281 -4.099 -4.670 1.00 95.81 99 VAL A N 1
ATOM 805 C CA . VAL A 1 99 ? -4.869 -4.499 -4.506 1.00 95.81 99 VAL A CA 1
ATOM 806 C C . VAL A 1 99 ? -4.590 -5.812 -5.244 1.00 95.81 99 VAL A C 1
ATOM 808 O O . VAL A 1 99 ? -3.562 -5.944 -5.903 1.00 95.81 99 VAL A O 1
ATOM 811 N N . SER A 1 100 ? -5.503 -6.783 -5.185 1.00 93.25 100 SER A N 1
ATOM 812 C CA . SER A 1 100 ? -5.346 -8.034 -5.934 1.00 93.25 100 SER A CA 1
ATOM 813 C C . SER A 1 100 ? -5.393 -7.860 -7.442 1.00 93.25 100 SER A C 1
ATOM 815 O O . SER A 1 100 ? -4.664 -8.556 -8.144 1.00 93.25 100 SER A O 1
ATOM 817 N N . LEU A 1 101 ? -6.193 -6.913 -7.932 1.00 90.75 101 LEU A N 1
ATOM 818 C CA . LEU A 1 101 ? -6.230 -6.563 -9.348 1.00 90.75 101 LEU A CA 1
ATOM 819 C C . LEU A 1 101 ? -4.938 -5.905 -9.840 1.00 90.75 101 LEU A C 1
ATOM 821 O O . LEU A 1 101 ? -4.647 -6.006 -11.029 1.00 90.75 101 LEU A O 1
ATOM 825 N N . THR A 1 102 ? -4.173 -5.229 -8.974 1.00 90.25 102 THR A N 1
ATOM 826 C CA . THR A 1 102 ? -2.889 -4.647 -9.391 1.00 90.25 102 THR A CA 1
ATOM 827 C C . THR A 1 102 ? -1.784 -5.690 -9.419 1.00 90.25 102 THR A C 1
ATOM 829 O O . THR A 1 102 ? -1.094 -5.811 -10.430 1.00 90.25 102 THR A O 1
ATOM 832 N N . HIS A 1 103 ? -1.604 -6.449 -8.333 1.00 89.88 103 HIS A N 1
ATOM 833 C CA . HIS A 1 103 ? -0.614 -7.521 -8.297 1.00 89.88 103 HIS A CA 1
ATOM 834 C C . HIS A 1 103 ? -0.865 -8.522 -7.159 1.00 89.88 103 HIS A C 1
ATOM 836 O O . HIS A 1 103 ? -1.041 -8.159 -5.991 1.00 89.88 103 HIS A O 1
ATOM 842 N N . LEU A 1 104 ? -0.764 -9.818 -7.463 1.00 88.75 104 LEU A N 1
ATOM 843 C CA . LEU A 1 104 ? -0.956 -10.894 -6.480 1.00 88.75 104 LEU A CA 1
ATOM 844 C C . LEU A 1 104 ? 0.099 -10.892 -5.370 1.00 88.75 104 LEU A C 1
ATOM 846 O O . LEU A 1 104 ? -0.224 -11.154 -4.214 1.00 88.75 104 LEU A O 1
ATOM 850 N N . TYR A 1 105 ? 1.333 -10.507 -5.705 1.00 88.75 105 TYR A N 1
ATOM 851 C CA . TYR A 1 105 ? 2.395 -10.242 -4.727 1.00 88.75 105 TYR A CA 1
ATOM 852 C C . TYR A 1 105 ? 1.885 -9.348 -3.587 1.00 88.75 105 TYR A C 1
ATOM 854 O O . TYR A 1 105 ? 1.932 -9.742 -2.426 1.00 88.75 105 TYR A O 1
ATOM 862 N N . TYR A 1 106 ? 1.286 -8.194 -3.902 1.00 93.12 106 TYR A N 1
ATOM 863 C CA . TYR A 1 106 ? 0.775 -7.281 -2.880 1.00 93.12 106 TYR A CA 1
ATOM 864 C C . TYR A 1 106 ? -0.393 -7.842 -2.091 1.00 93.12 106 TYR A C 1
ATOM 866 O O . TYR A 1 106 ? -0.527 -7.509 -0.917 1.00 93.12 106 TYR A O 1
ATOM 874 N N . THR A 1 107 ? -1.193 -8.722 -2.694 1.00 94.38 107 THR A N 1
ATOM 875 C CA . THR A 1 107 ? -2.262 -9.429 -1.979 1.00 94.38 107 THR A CA 1
ATOM 876 C C . THR A 1 107 ? -1.701 -10.229 -0.810 1.00 94.38 107 THR A C 1
ATOM 878 O O . THR A 1 107 ? -2.217 -10.134 0.304 1.00 94.38 107 THR A O 1
ATOM 881 N N . ALA A 1 108 ? -0.612 -10.968 -1.040 1.00 93.88 108 ALA A N 1
ATOM 882 C CA . ALA A 1 108 ? 0.060 -11.714 0.016 1.00 93.88 108 ALA A CA 1
ATOM 883 C C . ALA A 1 108 ? 0.555 -10.773 1.129 1.00 93.88 108 ALA A C 1
ATOM 885 O O . ALA A 1 108 ? 0.284 -11.023 2.305 1.00 93.88 108 ALA A O 1
ATOM 886 N N . PHE A 1 109 ? 1.181 -9.643 0.775 1.00 94.81 109 PHE A N 1
ATOM 887 C CA . PHE A 1 109 ? 1.666 -8.674 1.766 1.00 94.81 109 PHE A CA 1
ATOM 888 C C . PHE A 1 109 ? 0.548 -8.015 2.568 1.00 94.81 109 PHE A C 1
ATOM 890 O O . PHE A 1 109 ? 0.674 -7.914 3.787 1.00 94.81 109 PHE A O 1
ATOM 897 N N . ILE A 1 110 ? -0.556 -7.592 1.945 1.00 97.06 110 ILE A N 1
ATOM 898 C CA . ILE A 1 110 ? -1.667 -6.995 2.700 1.00 97.06 110 ILE A CA 1
ATOM 899 C C . ILE A 1 110 ? -2.384 -8.026 3.571 1.00 97.06 110 ILE A C 1
ATOM 901 O O . ILE A 1 110 ? -2.871 -7.676 4.647 1.00 97.06 110 ILE A O 1
ATOM 905 N N . PHE A 1 111 ? -2.416 -9.295 3.157 1.00 97.06 111 PHE A N 1
ATOM 906 C CA . PHE A 1 111 ? -2.963 -10.380 3.961 1.00 97.06 111 PHE A CA 1
ATOM 907 C C . PHE A 1 111 ? -2.087 -10.645 5.192 1.00 97.06 111 PHE A C 1
ATOM 909 O O . PHE A 1 111 ? -2.588 -10.612 6.317 1.00 97.06 111 PHE A O 1
ATOM 916 N N . MET A 1 112 ? -0.771 -10.790 5.003 1.00 97.19 112 MET A N 1
ATOM 917 C CA . MET A 1 112 ? 0.193 -10.910 6.102 1.00 97.19 112 MET A CA 1
ATOM 918 C C . MET A 1 112 ? 0.128 -9.701 7.042 1.00 97.19 112 MET A C 1
ATOM 920 O O . MET A 1 112 ? 0.014 -9.864 8.257 1.00 97.19 112 MET A O 1
ATOM 924 N N . PHE A 1 113 ? 0.121 -8.484 6.491 1.00 97.19 113 PHE A N 1
ATOM 925 C CA . PHE A 1 113 ? -0.023 -7.254 7.267 1.00 97.19 113 PHE A CA 1
ATOM 926 C C . PHE A 1 113 ? -1.325 -7.240 8.074 1.00 97.19 113 PHE A C 1
ATOM 928 O O . PHE A 1 113 ? -1.311 -6.853 9.238 1.00 97.19 113 PHE A O 1
ATOM 935 N N . SER A 1 114 ? -2.439 -7.707 7.502 1.00 97.50 114 SER A N 1
ATOM 936 C CA . SER A 1 114 ? -3.726 -7.799 8.202 1.00 97.50 114 SER A CA 1
ATOM 937 C C . SER A 1 114 ? -3.670 -8.773 9.382 1.00 97.50 114 SER A C 1
ATOM 939 O O . SER A 1 114 ? -4.191 -8.459 10.452 1.00 97.50 114 SER A O 1
ATOM 941 N N . ILE A 1 115 ? -3.001 -9.923 9.228 1.00 96.75 115 ILE A N 1
ATOM 942 C CA . ILE A 1 115 ? -2.787 -10.888 10.320 1.00 96.75 115 ILE A CA 1
ATOM 943 C C . ILE A 1 115 ? -1.967 -10.249 11.443 1.00 96.75 115 ILE A C 1
ATOM 945 O O . ILE A 1 115 ? -2.360 -10.318 12.611 1.00 96.75 115 ILE A O 1
ATOM 949 N N . VAL A 1 116 ? -0.855 -9.591 11.103 1.00 96.81 116 VAL A N 1
ATOM 950 C CA . VAL A 1 116 ? -0.008 -8.892 12.081 1.00 96.81 116 VAL A CA 1
ATOM 951 C C . VAL A 1 116 ? -0.800 -7.785 12.775 1.00 96.81 116 VAL A C 1
ATOM 953 O O . VAL A 1 116 ? -0.802 -7.707 14.001 1.00 96.81 116 VAL A O 1
ATOM 956 N N . PHE A 1 117 ? -1.538 -6.974 12.018 1.00 95.56 117 PHE A N 1
ATOM 957 C CA . PHE A 1 117 ? -2.381 -5.900 12.535 1.00 95.56 117 PHE A CA 1
ATOM 958 C C . PHE A 1 117 ? -3.421 -6.418 13.536 1.00 95.56 117 PHE A C 1
ATOM 960 O O . PHE A 1 117 ? -3.551 -5.876 14.636 1.00 95.56 117 PHE A O 1
ATOM 967 N N . PHE A 1 118 ? -4.130 -7.496 13.189 1.00 94.31 118 PHE A N 1
ATOM 968 C CA . PHE A 1 118 ? -5.108 -8.125 14.073 1.00 94.31 118 PHE A CA 1
ATOM 969 C C . PHE A 1 118 ? -4.450 -8.692 15.333 1.00 94.31 118 PHE A C 1
ATOM 971 O O . PHE A 1 118 ? -4.940 -8.480 16.440 1.00 94.31 118 PHE A O 1
ATOM 978 N N . THR A 1 119 ? -3.303 -9.351 15.181 1.00 93.19 119 THR A N 1
ATOM 979 C CA . THR A 1 119 ? -2.531 -9.921 16.291 1.00 93.19 119 THR A CA 1
ATOM 980 C C . THR A 1 119 ? -2.083 -8.834 17.270 1.00 93.19 119 THR A C 1
ATOM 982 O O . THR A 1 119 ? -2.326 -8.934 18.473 1.00 93.19 119 THR A O 1
ATOM 985 N N . VAL A 1 120 ? -1.509 -7.739 16.762 1.00 92.75 120 VAL A N 1
ATOM 986 C CA . VAL A 1 120 ? -1.121 -6.573 17.571 1.00 92.75 120 VAL A CA 1
ATOM 987 C C . VAL A 1 120 ? -2.337 -5.961 18.269 1.00 92.75 120 VAL A C 1
ATOM 989 O O . VAL A 1 120 ? -2.256 -5.613 19.448 1.00 92.75 120 VAL A O 1
ATOM 992 N N . TYR A 1 121 ? -3.477 -5.848 17.583 1.00 90.19 121 TYR A N 1
ATOM 993 C CA . TYR A 1 121 ? -4.716 -5.365 18.192 1.00 90.19 121 TYR A CA 1
ATOM 994 C C . TYR A 1 121 ? -5.157 -6.239 19.375 1.00 90.19 121 TYR A C 1
ATOM 996 O O . TYR A 1 121 ? -5.435 -5.707 20.452 1.00 90.19 121 TYR A O 1
ATOM 1004 N N . VAL A 1 122 ? -5.179 -7.563 19.191 1.00 88.88 122 VAL A N 1
ATOM 1005 C CA . VAL A 1 122 ? -5.549 -8.540 20.225 1.00 88.88 122 VAL A CA 1
ATOM 1006 C C . VAL A 1 122 ? -4.627 -8.425 21.439 1.00 88.88 122 VAL A C 1
ATOM 1008 O O . VAL A 1 122 ? -5.120 -8.343 22.559 1.00 88.88 122 VAL A O 1
ATOM 1011 N N . PHE A 1 123 ? -3.309 -8.339 21.236 1.00 89.19 123 PHE A N 1
ATOM 1012 C CA . PHE A 1 123 ? -2.356 -8.207 22.343 1.00 89.19 123 PHE A CA 1
ATOM 1013 C C . PHE A 1 123 ? -2.464 -6.872 23.087 1.00 89.19 123 PHE A C 1
ATOM 1015 O O . PHE A 1 123 ? -2.281 -6.824 24.304 1.00 89.19 123 PHE A O 1
ATOM 1022 N N . ARG A 1 124 ? -2.781 -5.775 22.387 1.00 87.44 124 ARG A N 1
ATOM 1023 C CA . ARG A 1 124 ? -2.971 -4.461 23.025 1.00 87.44 124 ARG A CA 1
ATOM 1024 C C . ARG A 1 124 ? -4.286 -4.364 23.800 1.00 87.44 124 ARG A C 1
ATOM 1026 O O . ARG A 1 124 ? -4.365 -3.620 24.777 1.00 87.44 124 ARG A O 1
ATOM 1033 N N . GLN A 1 125 ? -5.319 -5.091 23.383 1.00 80.31 125 GLN A N 1
ATOM 1034 C CA . GLN A 1 125 ? -6.623 -5.108 24.041 1.00 80.31 125 GLN A CA 1
ATOM 1035 C C . GLN A 1 125 ? -6.673 -6.210 25.105 1.00 80.31 125 GLN A C 1
ATOM 1037 O O . GLN A 1 125 ? -6.923 -7.371 24.801 1.00 80.31 125 GLN A O 1
ATOM 1042 N N . LYS A 1 126 ? -6.534 -5.845 26.390 1.00 62.28 126 LYS A N 1
ATOM 1043 C CA . LYS A 1 126 ? -6.591 -6.804 27.521 1.00 62.28 126 LYS A CA 1
ATOM 1044 C C . LYS A 1 126 ? -7.884 -7.642 27.586 1.00 62.28 126 LYS A C 1
ATOM 1046 O O . LYS A 1 126 ? -7.909 -8.668 28.257 1.00 62.28 126 LYS A O 1
ATOM 1051 N N . LYS A 1 127 ? -8.961 -7.218 26.912 1.00 59.69 127 LYS A N 1
ATOM 1052 C CA . LYS A 1 127 ? -10.165 -8.020 26.650 1.00 59.69 127 LYS A CA 1
ATOM 1053 C C . LYS A 1 127 ? -10.507 -7.912 25.164 1.00 59.69 127 LYS A C 1
ATOM 1055 O O . LYS A 1 127 ? -10.918 -6.847 24.713 1.00 59.69 127 LYS A O 1
ATOM 1060 N N . VAL A 1 128 ? -10.419 -9.018 24.425 1.00 63.28 128 VAL A N 1
ATOM 1061 C CA . VAL A 1 128 ? -10.703 -9.137 22.973 1.00 63.28 128 VAL A CA 1
ATOM 1062 C C . VAL A 1 128 ? -12.214 -9.025 22.657 1.00 63.28 128 VAL A C 1
ATOM 1064 O O . VAL A 1 128 ? -12.760 -9.682 21.782 1.00 63.28 128 VAL A O 1
ATOM 1067 N N . SER A 1 129 ? -12.953 -8.215 23.413 1.00 66.88 129 SER A N 1
ATOM 1068 C CA . SER A 1 129 ? -14.417 -8.261 23.484 1.00 66.88 129 SER A CA 1
ATOM 1069 C C . SER A 1 129 ? -15.131 -7.421 22.421 1.00 66.88 129 SER A C 1
ATOM 1071 O O . SER A 1 129 ? -16.366 -7.419 22.392 1.00 66.88 129 SER A O 1
ATOM 1073 N N . ASN A 1 130 ? -14.423 -6.683 21.561 1.00 83.44 130 ASN A N 1
ATOM 1074 C CA . ASN A 1 130 ? -15.085 -5.869 20.541 1.00 83.44 130 ASN A CA 1
ATOM 1075 C C . ASN A 1 130 ? -15.566 -6.752 19.377 1.00 83.44 130 ASN A C 1
ATOM 1077 O O . ASN A 1 130 ? -14.945 -6.817 18.316 1.00 83.44 130 ASN A O 1
ATOM 1081 N N . LYS A 1 131 ? -16.701 -7.432 19.590 1.00 86.44 131 LYS A N 1
ATOM 1082 C CA . LYS A 1 131 ? -17.351 -8.301 18.599 1.00 86.44 131 LYS A CA 1
ATOM 1083 C C . LYS A 1 131 ? -17.604 -7.573 17.280 1.00 86.44 131 LYS A C 1
ATOM 1085 O O . LYS A 1 131 ? -17.480 -8.187 16.224 1.00 86.44 131 LYS A O 1
ATOM 1090 N N . THR A 1 132 ? -17.905 -6.275 17.328 1.00 90.19 132 THR A N 1
ATOM 1091 C CA . THR A 1 132 ? -18.124 -5.459 16.130 1.00 90.19 132 THR A CA 1
ATOM 1092 C C . THR A 1 132 ? -16.848 -5.316 15.309 1.00 90.19 132 THR A C 1
ATOM 1094 O O . THR A 1 132 ? -16.891 -5.521 14.100 1.00 90.19 132 THR A O 1
ATOM 1097 N N . PHE A 1 133 ? -15.706 -5.032 15.949 1.00 91.56 133 PHE A N 1
ATOM 1098 C CA . PHE A 1 133 ? -14.417 -4.980 15.254 1.00 91.56 133 PHE A CA 1
ATOM 1099 C C . PHE A 1 133 ? -14.069 -6.329 14.624 1.00 91.56 133 PHE A C 1
ATOM 1101 O O . PHE A 1 133 ? -13.779 -6.369 13.435 1.00 91.56 133 PHE A O 1
ATOM 1108 N N . ILE A 1 134 ? -14.155 -7.423 15.390 1.00 92.38 134 ILE A N 1
ATOM 1109 C CA . ILE A 1 134 ? -13.825 -8.769 14.893 1.00 92.38 134 ILE A CA 1
ATOM 1110 C C . ILE A 1 134 ? -14.707 -9.116 13.692 1.00 92.38 134 ILE A C 1
ATOM 1112 O O . ILE A 1 134 ? -14.195 -9.510 12.652 1.00 92.38 134 ILE A O 1
ATOM 1116 N N . THR A 1 135 ? -16.019 -8.888 13.800 1.00 94.25 135 THR A N 1
ATOM 1117 C CA . THR A 1 135 ? -16.964 -9.153 12.706 1.00 94.25 135 THR A CA 1
ATOM 1118 C C . THR A 1 135 ? -16.630 -8.320 11.473 1.00 94.25 135 THR A C 1
ATOM 1120 O O . THR A 1 135 ? -16.571 -8.852 10.370 1.00 94.25 135 THR A O 1
ATOM 1123 N N . ASN A 1 136 ? -16.388 -7.020 11.639 1.00 95.50 136 ASN A N 1
ATOM 1124 C CA . ASN A 1 136 ? -16.072 -6.132 10.525 1.00 95.50 136 ASN A CA 1
ATOM 1125 C C . ASN A 1 136 ? -14.725 -6.479 9.872 1.00 95.50 136 ASN A C 1
ATOM 1127 O O . ASN A 1 136 ? -14.610 -6.443 8.651 1.00 95.50 136 ASN A O 1
ATOM 1131 N N . PHE A 1 137 ? -13.722 -6.842 10.669 1.00 96.25 137 PHE A N 1
ATOM 1132 C CA . PHE A 1 137 ? -12.427 -7.297 10.179 1.00 96.25 137 PHE A CA 1
ATOM 1133 C C . PHE A 1 137 ? -12.560 -8.609 9.391 1.00 96.25 137 PHE A C 1
ATOM 1135 O O . PHE A 1 137 ? -12.035 -8.714 8.285 1.00 96.25 137 PHE A O 1
ATOM 1142 N N . SER A 1 138 ? -13.333 -9.574 9.903 1.00 96.19 138 SER A N 1
ATOM 1143 C CA . SER A 1 138 ? -13.650 -10.807 9.178 1.00 96.19 138 SER A CA 1
ATOM 1144 C C . SER A 1 138 ? -14.394 -10.525 7.873 1.00 96.19 138 SER A C 1
ATOM 1146 O O . SER A 1 138 ? -14.001 -11.058 6.847 1.00 96.19 138 SER A O 1
ATOM 1148 N N . VAL A 1 139 ? -15.405 -9.646 7.871 1.00 97.56 139 VAL A N 1
ATOM 1149 C CA . VAL A 1 139 ? -16.134 -9.255 6.648 1.00 97.56 139 VAL A CA 1
ATOM 1150 C C . VAL A 1 139 ? -15.190 -8.662 5.601 1.00 97.56 139 VAL A C 1
ATOM 1152 O O . VAL A 1 139 ? -15.259 -9.057 4.440 1.00 97.56 139 VAL A O 1
ATOM 1155 N N . LEU A 1 140 ? -14.293 -7.757 6.005 1.00 98.00 140 LEU A N 1
ATOM 1156 C CA . LEU A 1 140 ? -13.289 -7.166 5.118 1.00 98.00 140 LEU A CA 1
ATOM 1157 C C . LEU A 1 140 ? -12.415 -8.247 4.467 1.00 98.00 140 LEU A C 1
ATOM 1159 O O . LEU A 1 140 ? -12.275 -8.257 3.244 1.00 98.00 140 LEU A O 1
ATOM 1163 N N . LEU A 1 141 ? -11.872 -9.176 5.266 1.00 97.88 141 LEU A N 1
ATOM 1164 C CA . LEU A 1 141 ? -11.034 -10.265 4.756 1.00 97.88 141 LEU A CA 1
ATOM 1165 C C . LEU A 1 141 ? -11.812 -11.238 3.874 1.00 97.88 141 LEU A C 1
ATOM 1167 O O . LEU A 1 141 ? -11.304 -11.652 2.840 1.00 97.88 141 LEU A O 1
ATOM 1171 N N . THR A 1 142 ? -13.038 -11.598 4.251 1.00 98.00 142 THR A N 1
ATOM 1172 C CA . THR A 1 142 ? -13.870 -12.517 3.471 1.00 98.00 142 THR A CA 1
ATOM 1173 C C . THR A 1 142 ? -14.207 -11.928 2.105 1.00 98.00 142 THR A C 1
ATOM 1175 O O . THR A 1 142 ? -14.064 -12.626 1.106 1.00 98.00 142 THR A O 1
ATOM 1178 N N . ILE A 1 143 ? -14.592 -10.649 2.032 1.00 97.88 143 ILE A N 1
ATOM 1179 C CA . ILE A 1 143 ? -14.838 -9.969 0.750 1.00 97.88 143 ILE A CA 1
ATOM 1180 C C . ILE A 1 143 ? -13.562 -9.966 -0.096 1.00 97.88 143 ILE A C 1
ATOM 1182 O O . ILE A 1 143 ? -13.609 -10.365 -1.259 1.00 97.88 143 ILE A O 1
ATOM 1186 N N . GLY A 1 144 ? -12.430 -9.564 0.490 1.00 96.88 144 GLY A N 1
ATOM 1187 C CA . GLY A 1 144 ? -11.138 -9.539 -0.194 1.00 96.88 144 GLY A CA 1
ATOM 1188 C C . GLY A 1 144 ? -10.750 -10.909 -0.749 1.00 96.88 144 GLY A C 1
ATOM 1189 O O . GLY A 1 144 ? -10.602 -11.064 -1.952 1.00 96.88 144 GLY A O 1
ATOM 1190 N N . LEU A 1 145 ? -10.686 -11.933 0.102 1.00 96.94 145 LEU A N 1
ATOM 1191 C CA . LEU A 1 145 ? -10.269 -13.279 -0.291 1.00 96.94 145 LEU A CA 1
ATOM 1192 C C . LEU A 1 145 ? -11.214 -13.922 -1.306 1.00 96.94 145 LEU A C 1
ATOM 1194 O O . LEU A 1 145 ? -10.735 -14.463 -2.296 1.00 96.94 145 LEU A O 1
ATOM 1198 N N . ILE A 1 146 ? -12.537 -13.845 -1.106 1.00 97.00 146 ILE A N 1
ATOM 1199 C CA . ILE A 1 146 ? -13.498 -14.430 -2.054 1.00 97.00 146 ILE A CA 1
ATOM 1200 C C . ILE A 1 146 ? -13.353 -13.769 -3.422 1.00 97.00 146 ILE A C 1
ATOM 1202 O O . ILE A 1 146 ? -13.276 -14.462 -4.431 1.00 97.00 146 ILE A O 1
ATOM 1206 N N . SER A 1 147 ? -13.299 -12.438 -3.468 1.00 95.06 147 SER A N 1
ATOM 1207 C CA . SER A 1 147 ? -13.194 -11.717 -4.737 1.00 95.06 147 SER A CA 1
ATOM 1208 C C . SER A 1 147 ? -11.859 -11.985 -5.445 1.00 95.06 147 SER A C 1
ATOM 1210 O O . SER A 1 147 ? -11.856 -12.233 -6.650 1.00 95.06 147 SER A O 1
ATOM 1212 N N . THR A 1 148 ? -10.744 -12.063 -4.711 1.00 93.62 148 THR A N 1
ATOM 1213 C CA . THR A 1 148 ? -9.454 -12.508 -5.255 1.00 93.62 148 THR A CA 1
ATOM 1214 C C . THR A 1 148 ? -9.522 -13.946 -5.777 1.00 93.62 148 THR A C 1
ATOM 1216 O O . THR A 1 148 ? -9.064 -14.212 -6.885 1.00 93.62 148 THR A O 1
ATOM 1219 N N . SER A 1 149 ? -10.114 -14.883 -5.032 1.00 92.62 149 SER A N 1
ATOM 1220 C CA . SER A 1 149 ? -10.274 -16.274 -5.479 1.00 92.62 149 SER A CA 1
ATOM 1221 C C . SER A 1 149 ? -11.129 -16.379 -6.741 1.00 92.62 149 SER A C 1
ATOM 1223 O O . SER A 1 149 ? -10.801 -17.157 -7.632 1.00 92.62 149 SER A O 1
ATOM 1225 N N . VAL A 1 150 ? -12.189 -15.575 -6.855 1.00 92.00 150 VAL A N 1
ATOM 1226 C CA . VAL A 1 150 ? -13.001 -15.502 -8.076 1.00 92.00 150 VAL A CA 1
ATOM 1227 C C . VAL A 1 150 ? -12.156 -15.030 -9.262 1.00 92.00 150 VAL A C 1
ATOM 1229 O O . VAL A 1 150 ? -12.258 -15.631 -10.325 1.00 92.00 150 VAL A O 1
ATOM 1232 N N . LEU A 1 151 ? -11.274 -14.034 -9.095 1.00 87.44 151 LEU A N 1
ATOM 1233 C CA . LEU A 1 151 ? -10.357 -13.627 -10.173 1.00 87.44 151 LEU A CA 1
ATOM 1234 C C . LEU A 1 151 ? -9.460 -14.773 -10.636 1.00 87.44 151 LEU A C 1
ATOM 1236 O O . LEU A 1 151 ? -9.292 -14.955 -11.837 1.00 87.44 151 LEU A O 1
ATOM 1240 N N . PHE A 1 152 ? -8.916 -15.556 -9.702 1.00 83.62 152 PHE A N 1
ATOM 1241 C CA . PHE A 1 152 ? -8.097 -16.720 -10.042 1.00 83.62 152 PHE A CA 1
ATOM 1242 C C . PHE A 1 152 ? -8.879 -17.779 -10.815 1.00 83.62 152 PHE A C 1
ATOM 1244 O O . PHE A 1 152 ? -8.374 -18.305 -11.799 1.00 83.62 152 PHE A O 1
ATOM 1251 N N . LEU A 1 153 ? -10.107 -18.078 -10.386 1.00 86.00 153 LEU A N 1
ATOM 1252 C CA . LEU A 1 153 ? -10.950 -19.087 -11.031 1.00 86.00 153 LEU A CA 1
ATOM 1253 C C . LEU A 1 153 ? -11.411 -18.666 -12.430 1.00 86.00 153 LEU A C 1
ATOM 1255 O O . LEU A 1 153 ? -11.656 -19.521 -13.275 1.00 86.00 153 LEU A O 1
ATOM 1259 N N . VAL A 1 154 ? -11.556 -17.360 -12.665 1.00 84.12 154 VAL A N 1
ATOM 1260 C CA . VAL A 1 154 ? -12.014 -16.807 -13.946 1.00 84.12 154 VAL A CA 1
ATOM 1261 C C . VAL A 1 154 ? -10.858 -16.610 -14.931 1.00 84.12 154 VAL A C 1
ATOM 1263 O O . VAL A 1 154 ? -11.119 -16.427 -16.115 1.00 84.12 154 VAL A O 1
ATOM 1266 N N . ASN A 1 155 ? -9.597 -16.663 -14.489 1.00 71.88 155 ASN A N 1
ATOM 1267 C CA . ASN A 1 155 ? -8.456 -16.421 -15.366 1.00 71.88 155 ASN A CA 1
ATOM 1268 C C . ASN A 1 155 ? -8.236 -17.611 -16.329 1.00 71.88 155 ASN A C 1
ATOM 1270 O O . ASN A 1 155 ? -7.842 -18.686 -15.876 1.00 71.88 155 ASN A O 1
ATOM 1274 N N . PRO A 1 156 ? -8.474 -17.453 -17.648 1.00 60.97 156 PRO A N 1
ATOM 1275 C CA . PRO A 1 156 ? -8.457 -18.558 -18.607 1.00 60.97 156 PRO A CA 1
ATOM 1276 C C . PRO A 1 156 ? -7.044 -18.928 -19.085 1.00 60.97 156 PRO A C 1
ATOM 1278 O O . PRO A 1 156 ? -6.915 -19.775 -19.965 1.00 60.97 156 PRO A O 1
ATOM 1281 N N . THR A 1 157 ? -5.994 -18.296 -18.548 1.00 58.75 157 THR A N 1
ATOM 1282 C CA . THR A 1 157 ? -4.601 -18.556 -18.933 1.00 58.75 157 THR A CA 1
ATOM 1283 C C . THR A 1 157 ? -4.208 -19.980 -18.541 1.00 58.75 157 THR A C 1
ATOM 1285 O O . THR A 1 157 ? -3.893 -20.261 -17.382 1.00 58.75 157 THR A O 1
ATOM 1288 N N . SER A 1 158 ? -4.262 -20.886 -19.516 1.00 53.59 158 SER A N 1
ATOM 1289 C CA . SER A 1 158 ? -3.703 -22.234 -19.454 1.00 53.59 158 SER A CA 1
ATOM 1290 C C . SER A 1 158 ? -2.193 -22.176 -19.216 1.00 53.59 158 SER A C 1
ATOM 1292 O O . SER A 1 158 ? -1.522 -21.263 -19.696 1.00 53.59 158 SER A O 1
ATOM 1294 N N . GLY A 1 159 ? -1.649 -23.164 -18.497 1.00 57.19 159 GLY A N 1
ATOM 1295 C CA . GLY A 1 159 ? -0.236 -23.212 -18.089 1.00 57.19 159 GLY A CA 1
ATOM 1296 C C . GLY A 1 159 ? 0.796 -23.107 -19.223 1.00 57.19 159 GLY A C 1
ATOM 1297 O O . GLY A 1 159 ? 1.950 -22.806 -18.940 1.00 57.19 159 GLY A O 1
ATOM 1298 N N . ASP A 1 160 ? 0.382 -23.283 -20.479 1.00 57.31 160 ASP A N 1
ATOM 1299 C CA . ASP A 1 160 ? 1.247 -23.252 -21.664 1.00 57.31 160 ASP A CA 1
ATOM 1300 C C . ASP A 1 160 ? 1.681 -21.835 -22.100 1.00 57.31 160 ASP A C 1
ATOM 1302 O O . ASP A 1 160 ? 2.621 -21.700 -22.881 1.00 57.31 160 ASP A O 1
ATOM 1306 N N . GLU A 1 161 ? 1.038 -20.765 -21.607 1.00 63.16 161 GLU A N 1
ATOM 1307 C CA . GLU A 1 161 ? 1.405 -19.375 -21.948 1.00 63.16 161 GLU A CA 1
ATOM 1308 C C . GLU A 1 161 ? 2.518 -18.792 -21.061 1.00 63.16 161 GLU A C 1
ATOM 1310 O O . GLU A 1 161 ? 3.099 -17.753 -21.390 1.00 63.16 161 GLU A O 1
ATOM 1315 N N . PHE A 1 162 ? 2.844 -19.440 -19.937 1.00 63.69 162 PHE A N 1
ATOM 1316 C CA . PHE A 1 162 ? 3.908 -18.965 -19.059 1.00 63.69 162 PHE A CA 1
ATOM 1317 C C . PHE A 1 162 ? 5.255 -19.555 -19.485 1.00 63.69 162 PHE A C 1
ATOM 1319 O O . PHE A 1 162 ? 5.402 -20.777 -19.518 1.00 63.69 162 PHE A O 1
ATOM 1326 N N . PRO A 1 163 ? 6.274 -18.722 -19.771 1.00 71.19 163 PRO A N 1
ATOM 1327 C CA . PRO A 1 163 ? 7.603 -19.239 -20.051 1.00 71.19 163 PRO A CA 1
ATOM 1328 C C . PRO A 1 163 ? 8.101 -20.008 -18.826 1.00 71.19 163 PRO A C 1
ATOM 1330 O O . PRO A 1 163 ? 8.114 -19.468 -17.717 1.00 71.19 163 PRO A O 1
ATOM 1333 N N . MET A 1 164 ? 8.514 -21.262 -19.025 1.00 77.12 164 MET A N 1
ATOM 1334 C CA . MET A 1 164 ? 9.175 -22.042 -17.983 1.00 77.12 164 MET A CA 1
ATOM 1335 C C . MET A 1 164 ? 10.457 -21.307 -17.591 1.00 77.12 164 MET A C 1
ATOM 1337 O O . MET A 1 164 ? 11.403 -21.219 -18.374 1.00 77.12 164 MET A O 1
ATOM 1341 N N . ARG A 1 165 ? 10.456 -20.720 -16.394 1.00 80.56 165 ARG A N 1
ATOM 1342 C CA . ARG A 1 165 ? 11.605 -19.985 -15.873 1.00 80.56 165 ARG A CA 1
ATOM 1343 C C . ARG A 1 165 ? 12.678 -20.992 -15.451 1.00 80.56 165 ARG A C 1
ATOM 1345 O O . ARG A 1 165 ? 12.350 -21.982 -14.793 1.00 80.56 165 ARG A O 1
ATOM 1352 N N . PRO A 1 166 ? 13.941 -20.802 -15.859 1.00 84.94 166 PRO A N 1
ATOM 1353 C CA . PRO A 1 166 ? 15.005 -21.727 -15.513 1.00 84.94 166 PRO A CA 1
ATOM 1354 C C . PRO A 1 166 ? 15.269 -21.676 -14.005 1.00 84.94 166 PRO A C 1
ATOM 1356 O O . PRO A 1 166 ? 15.099 -20.639 -13.365 1.00 84.94 166 PRO A O 1
ATOM 1359 N N . LEU A 1 167 ? 15.737 -22.793 -13.441 1.00 82.69 167 LEU A N 1
ATOM 1360 C CA . LEU A 1 167 ? 16.063 -22.890 -12.014 1.00 82.69 167 LEU A CA 1
ATOM 1361 C C . LEU A 1 167 ? 17.025 -21.779 -11.570 1.00 82.69 167 LEU A C 1
ATOM 1363 O O . LEU A 1 167 ? 16.868 -21.250 -10.478 1.00 82.69 167 LEU A O 1
ATOM 1367 N N . ILE A 1 168 ? 17.961 -21.380 -12.436 1.00 79.81 168 ILE A N 1
ATOM 1368 C CA . ILE A 1 168 ? 18.920 -20.313 -12.140 1.00 79.81 168 ILE A CA 1
ATOM 1369 C C . ILE A 1 168 ? 18.240 -18.978 -11.817 1.00 79.81 168 ILE A C 1
ATOM 1371 O O . ILE A 1 168 ? 18.642 -18.334 -10.864 1.00 79.81 168 ILE A O 1
ATOM 1375 N N . GLU A 1 169 ? 17.148 -18.608 -12.496 1.00 78.06 169 GLU A N 1
ATOM 1376 C CA . GLU A 1 169 ? 16.415 -17.375 -12.167 1.00 78.06 169 GLU A CA 1
ATOM 1377 C C . GLU A 1 169 ? 15.777 -17.463 -10.770 1.00 78.06 169 GLU A C 1
ATOM 1379 O O . GLU A 1 169 ? 15.719 -16.476 -10.043 1.00 78.06 169 GLU A O 1
ATOM 1384 N N . HIS A 1 170 ? 15.331 -18.650 -10.348 1.00 78.50 170 HIS A N 1
ATOM 1385 C CA . HIS A 1 170 ? 14.809 -18.844 -8.993 1.00 78.50 170 HIS A CA 1
ATOM 1386 C C . HIS A 1 170 ? 15.900 -18.745 -7.926 1.00 78.50 170 HIS A C 1
ATOM 1388 O O . HIS A 1 170 ? 15.627 -18.239 -6.842 1.00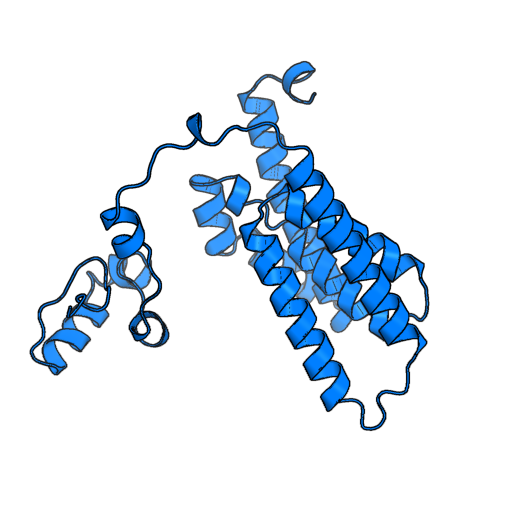 78.50 170 HIS A O 1
ATOM 1394 N N . ILE A 1 171 ? 17.110 -19.217 -8.234 1.00 75.69 171 ILE A N 1
ATOM 1395 C CA . ILE A 1 171 ? 18.291 -19.081 -7.376 1.00 75.69 171 ILE A CA 1
ATOM 1396 C C . ILE A 1 171 ? 18.681 -17.602 -7.288 1.00 75.69 171 ILE A C 1
ATOM 1398 O O . ILE A 1 171 ? 18.734 -17.054 -6.187 1.00 75.69 171 ILE A O 1
ATOM 1402 N N . ASP A 1 172 ? 18.838 -16.949 -8.441 1.00 72.31 172 ASP A N 1
ATOM 1403 C CA . ASP A 1 172 ? 19.327 -15.576 -8.587 1.00 72.31 172 ASP A CA 1
ATOM 1404 C C . ASP A 1 172 ? 18.448 -14.535 -7.881 1.00 72.31 172 ASP A C 1
ATOM 1406 O O . ASP A 1 172 ? 18.940 -13.540 -7.347 1.00 72.31 172 ASP A O 1
ATOM 1410 N N . TYR A 1 173 ? 17.134 -14.770 -7.863 1.00 72.56 173 TYR A N 1
ATOM 1411 C CA . TYR A 1 173 ? 16.151 -13.879 -7.244 1.00 72.56 173 TYR A CA 1
ATOM 1412 C C . TYR A 1 173 ? 15.577 -14.417 -5.925 1.00 72.56 173 TYR A C 1
ATOM 1414 O O . TYR A 1 173 ? 14.581 -13.883 -5.424 1.00 72.56 173 TYR A O 1
ATOM 1422 N N . SER A 1 174 ? 16.176 -15.467 -5.353 1.00 70.38 174 SER A N 1
ATOM 1423 C CA . SER A 1 174 ? 15.790 -15.968 -4.033 1.00 70.38 174 SER A CA 1
ATOM 1424 C C . SER A 1 174 ? 16.165 -14.981 -2.924 1.00 70.38 174 SER A C 1
ATOM 1426 O O . SER A 1 174 ? 17.074 -14.160 -3.053 1.00 70.38 174 SER A O 1
ATOM 1428 N N . ILE A 1 175 ? 15.431 -15.040 -1.810 1.00 69.75 175 ILE A N 1
ATOM 1429 C CA . ILE A 1 175 ? 15.792 -14.284 -0.611 1.00 69.75 175 ILE A CA 1
ATOM 1430 C C . ILE A 1 175 ? 16.785 -15.125 0.201 1.00 69.75 175 ILE A C 1
ATOM 1432 O O . ILE A 1 175 ? 16.476 -16.253 0.578 1.00 69.75 175 ILE A O 1
ATOM 1436 N N . SER A 1 176 ? 17.971 -14.585 0.462 1.00 76.19 176 SER A N 1
ATOM 1437 C CA . SER A 1 176 ? 18.971 -15.171 1.359 1.00 76.19 176 SER A CA 1
ATOM 1438 C C . SER A 1 176 ? 18.902 -14.516 2.744 1.00 76.19 176 SER A C 1
ATOM 1440 O O . SER A 1 176 ? 18.509 -13.350 2.864 1.00 76.19 176 SER A O 1
ATOM 1442 N N . LEU A 1 177 ? 19.248 -15.243 3.818 1.00 79.94 177 LEU A N 1
ATOM 1443 C CA . LEU A 1 177 ? 19.227 -14.667 5.174 1.00 79.94 177 LEU A CA 1
ATOM 1444 C C . LEU A 1 177 ? 20.285 -13.571 5.334 1.00 79.94 177 LEU A C 1
ATOM 1446 O O . LEU A 1 177 ? 20.075 -12.618 6.084 1.00 79.94 177 LEU A O 1
ATOM 1450 N N . GLU A 1 178 ? 21.387 -13.656 4.589 1.00 79.50 178 GLU A N 1
ATOM 1451 C CA . GLU A 1 178 ? 22.412 -12.607 4.513 1.00 79.50 178 GLU A CA 1
ATOM 1452 C C . GLU A 1 178 ? 21.837 -11.248 4.073 1.00 79.50 178 GLU A C 1
ATOM 1454 O O . GLU A 1 178 ? 22.276 -10.220 4.588 1.00 79.50 178 GLU A O 1
ATOM 1459 N N . ASN A 1 179 ? 20.797 -11.224 3.225 1.00 78.81 179 ASN A N 1
ATOM 1460 C CA . ASN A 1 179 ? 20.162 -9.985 2.758 1.00 78.81 179 ASN A CA 1
ATOM 1461 C C . ASN A 1 179 ? 19.406 -9.229 3.875 1.00 78.81 179 ASN A C 1
ATOM 1463 O O . ASN A 1 179 ? 18.913 -8.122 3.648 1.00 78.81 179 ASN A O 1
ATOM 1467 N N . LEU A 1 180 ? 19.310 -9.794 5.089 1.00 80.56 180 LEU A N 1
ATOM 1468 C CA . LEU A 1 180 ? 18.830 -9.087 6.285 1.00 80.56 180 LEU A CA 1
ATOM 1469 C C . LEU A 1 180 ? 19.889 -8.162 6.901 1.00 80.56 180 LEU A C 1
ATOM 1471 O O . LEU A 1 180 ? 19.530 -7.212 7.594 1.00 80.56 180 LEU A O 1
ATOM 1475 N N . ILE A 1 181 ? 21.175 -8.455 6.694 1.00 83.62 181 ILE A N 1
ATOM 1476 C CA . ILE A 1 181 ? 22.304 -7.750 7.326 1.00 83.62 181 ILE A CA 1
ATOM 1477 C C . ILE A 1 181 ? 23.151 -7.034 6.269 1.00 83.62 181 ILE A C 1
ATOM 1479 O O . ILE A 1 181 ? 23.696 -5.962 6.536 1.00 83.62 181 ILE A O 1
ATOM 1483 N N . LEU A 1 182 ? 23.227 -7.593 5.060 1.00 82.94 182 LEU A N 1
ATOM 1484 C CA . LEU A 1 182 ? 23.947 -7.027 3.931 1.00 82.94 182 LEU A CA 1
ATOM 1485 C C . LEU A 1 182 ? 22.984 -6.523 2.859 1.00 82.94 182 LEU A C 1
ATOM 1487 O O . LEU A 1 182 ? 22.030 -7.213 2.502 1.00 82.94 182 LEU A O 1
ATOM 1491 N N . PRO A 1 183 ? 23.235 -5.336 2.292 1.00 79.81 183 PRO A N 1
ATOM 1492 C CA . PRO A 1 183 ? 22.478 -4.880 1.145 1.00 79.81 183 PRO A CA 1
ATOM 1493 C C . PRO A 1 183 ? 22.825 -5.736 -0.077 1.00 79.81 183 PRO A C 1
ATOM 1495 O O . PRO A 1 183 ? 24.005 -5.922 -0.384 1.00 79.81 183 PRO A O 1
ATOM 1498 N N . ASN A 1 184 ? 21.807 -6.213 -0.802 1.00 78.56 184 ASN A N 1
ATOM 1499 C CA . ASN A 1 184 ? 22.033 -6.989 -2.022 1.00 78.56 184 ASN A CA 1
ATOM 1500 C C . ASN A 1 184 ? 22.853 -6.189 -3.051 1.00 78.56 184 ASN A C 1
ATOM 1502 O O . ASN A 1 184 ? 22.838 -4.955 -3.059 1.00 78.56 184 ASN A O 1
ATOM 1506 N N . SER A 1 185 ? 23.551 -6.891 -3.943 1.00 77.75 185 SER A N 1
ATOM 1507 C CA . SER A 1 185 ? 24.421 -6.277 -4.956 1.00 77.75 185 SER A CA 1
ATOM 1508 C C . SER A 1 185 ? 23.687 -5.323 -5.909 1.00 77.75 185 SER A C 1
ATOM 1510 O O . SER A 1 185 ? 24.294 -4.421 -6.473 1.00 77.75 185 SER A O 1
ATOM 1512 N N . LEU A 1 186 ? 22.370 -5.458 -6.056 1.00 76.50 186 LEU A N 1
ATOM 1513 C CA . LEU A 1 186 ? 21.559 -4.588 -6.905 1.00 76.50 186 LEU A CA 1
ATOM 1514 C C . LEU A 1 186 ? 21.154 -3.272 -6.217 1.00 76.50 186 LEU A C 1
ATOM 1516 O O . LEU A 1 186 ? 20.593 -2.390 -6.869 1.00 76.50 186 LEU A O 1
ATOM 1520 N N . GLN A 1 187 ? 21.415 -3.101 -4.916 1.00 77.56 187 GLN A N 1
ATOM 1521 C CA . GLN A 1 187 ? 21.099 -1.856 -4.223 1.00 77.56 187 GLN A CA 1
ATOM 1522 C C . GLN A 1 187 ? 22.028 -0.718 -4.649 1.00 77.56 187 GLN A C 1
ATOM 1524 O O . GLN A 1 187 ? 23.235 -0.878 -4.808 1.00 77.56 187 GLN A O 1
ATOM 1529 N N . THR A 1 188 ? 21.461 0.487 -4.751 1.00 80.00 188 THR A N 1
ATOM 1530 C CA . THR A 1 188 ? 22.178 1.705 -5.157 1.00 80.00 188 THR A CA 1
ATOM 1531 C C . THR A 1 188 ? 23.415 1.981 -4.304 1.00 80.00 188 THR A C 1
ATOM 1533 O O . THR A 1 188 ? 24.431 2.426 -4.824 1.00 80.00 188 THR A O 1
ATOM 1536 N N . THR A 1 189 ? 23.354 1.696 -3.003 1.00 83.25 189 THR A N 1
ATOM 1537 C CA . THR A 1 189 ? 24.494 1.844 -2.091 1.00 83.25 189 THR A CA 1
ATOM 1538 C C . THR A 1 189 ? 25.655 0.930 -2.471 1.00 83.25 189 THR A C 1
ATOM 1540 O O . THR A 1 189 ? 26.791 1.398 -2.490 1.00 83.25 189 THR A O 1
ATOM 1543 N N . GLN A 1 190 ? 25.392 -0.328 -2.839 1.00 85.69 190 GLN A N 1
ATOM 1544 C CA . GLN A 1 190 ? 26.418 -1.251 -3.336 1.00 85.69 190 GLN A CA 1
ATOM 1545 C C . GLN A 1 190 ? 26.982 -0.788 -4.677 1.00 85.69 190 GLN A C 1
ATOM 1547 O O . GLN A 1 190 ? 28.193 -0.711 -4.828 1.00 85.69 190 GLN A O 1
ATOM 1552 N N . ILE A 1 191 ? 26.129 -0.386 -5.622 1.00 83.56 191 ILE A N 1
ATOM 1553 C CA . ILE A 1 191 ? 26.579 0.085 -6.941 1.00 83.56 191 ILE A CA 1
ATOM 1554 C C . IL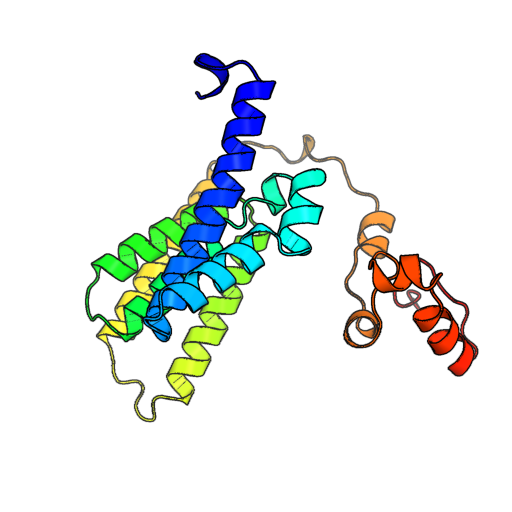E A 1 191 ? 27.487 1.323 -6.812 1.00 83.56 191 ILE A C 1
ATOM 1556 O O . ILE A 1 191 ? 28.538 1.382 -7.443 1.00 83.56 191 ILE A O 1
ATOM 1560 N N . ILE A 1 192 ? 27.118 2.301 -5.975 1.00 88.19 192 ILE A N 1
ATOM 1561 C CA . ILE A 1 192 ? 27.898 3.540 -5.790 1.00 88.19 192 ILE A CA 1
ATOM 1562 C C . ILE A 1 192 ? 29.206 3.280 -5.036 1.00 88.19 192 ILE A C 1
ATOM 1564 O O . ILE A 1 192 ? 30.227 3.873 -5.371 1.00 88.19 192 ILE A O 1
ATOM 1568 N N . SER A 1 193 ? 29.182 2.401 -4.033 1.00 89.75 193 SER A N 1
ATOM 1569 C CA . SER A 1 193 ? 30.377 2.016 -3.267 1.00 89.75 193 SER A CA 1
ATOM 1570 C C . SER A 1 193 ? 31.227 0.956 -3.966 1.00 89.75 193 SER A C 1
ATOM 1572 O O . SER A 1 193 ? 32.125 0.404 -3.347 1.00 89.75 193 SER A O 1
ATOM 1574 N N . ASN A 1 194 ? 30.942 0.629 -5.232 1.00 89.38 194 ASN A N 1
ATOM 1575 C CA . ASN A 1 194 ? 31.611 -0.447 -5.963 1.00 89.38 194 ASN A CA 1
ATOM 1576 C C . ASN A 1 194 ? 31.688 -1.761 -5.156 1.00 89.38 194 ASN A C 1
ATOM 1578 O O . ASN A 1 194 ? 32.714 -2.438 -5.113 1.00 89.38 194 ASN A O 1
ATOM 1582 N N . TYR A 1 195 ? 30.580 -2.096 -4.496 1.00 87.88 195 TYR A N 1
ATOM 1583 C CA . TYR A 1 195 ? 30.378 -3.285 -3.677 1.00 87.88 195 TYR A CA 1
ATOM 1584 C C . TYR A 1 195 ? 31.325 -3.413 -2.470 1.00 87.88 195 TYR A C 1
ATOM 1586 O O . TYR A 1 195 ? 31.569 -4.522 -1.986 1.00 87.88 195 TYR A O 1
ATOM 1594 N N . GLU A 1 196 ? 31.868 -2.300 -1.961 1.00 88.50 196 GLU A N 1
ATOM 1595 C CA . GLU A 1 196 ? 32.828 -2.288 -0.846 1.00 88.50 196 GLU A CA 1
ATOM 1596 C C . GLU A 1 196 ? 32.299 -2.991 0.405 1.00 88.50 196 GLU A C 1
ATOM 1598 O O . GLU A 1 196 ? 33.034 -3.745 1.042 1.00 88.50 196 GLU A O 1
ATOM 1603 N N . MET A 1 197 ? 31.026 -2.788 0.756 1.00 87.50 197 MET A N 1
ATOM 1604 C CA . MET A 1 197 ? 30.439 -3.399 1.951 1.00 87.50 197 MET A CA 1
ATOM 1605 C C . MET A 1 197 ? 30.347 -4.923 1.816 1.00 87.50 197 MET A C 1
ATOM 1607 O O . MET A 1 197 ? 30.716 -5.639 2.746 1.00 87.50 197 MET A O 1
ATOM 1611 N N . ASN A 1 198 ? 29.916 -5.421 0.653 1.00 87.50 198 ASN A N 1
ATOM 1612 C CA . ASN A 1 198 ? 29.869 -6.861 0.389 1.00 87.50 198 ASN A CA 1
ATOM 1613 C C . ASN A 1 198 ? 31.276 -7.456 0.363 1.00 87.50 198 ASN A C 1
ATOM 1615 O O . ASN A 1 198 ? 31.541 -8.451 1.031 1.00 87.50 198 ASN A O 1
ATOM 1619 N N . THR A 1 199 ? 32.194 -6.802 -0.348 1.00 87.88 199 THR A N 1
ATOM 1620 C CA . THR A 1 199 ? 33.591 -7.235 -0.460 1.00 87.88 199 THR A CA 1
ATOM 1621 C C . THR A 1 199 ? 34.257 -7.311 0.910 1.00 87.88 199 THR A C 1
ATOM 1623 O O . THR A 1 199 ? 34.873 -8.321 1.241 1.00 87.88 199 THR A O 1
ATOM 1626 N N . SER A 1 200 ? 34.070 -6.284 1.742 1.00 88.94 200 SER A N 1
ATOM 1627 C CA . SER A 1 200 ? 34.611 -6.239 3.102 1.00 88.94 200 SER A CA 1
ATOM 1628 C C . SER A 1 200 ? 34.041 -7.363 3.965 1.00 88.94 200 SER A C 1
ATOM 1630 O O . SER A 1 200 ? 34.797 -8.046 4.652 1.00 88.94 200 SER A O 1
ATOM 1632 N N . PHE A 1 201 ? 32.729 -7.605 3.896 1.00 88.12 201 PHE A N 1
ATOM 1633 C CA . PHE A 1 201 ? 32.086 -8.667 4.666 1.00 88.12 201 PHE A CA 1
ATOM 1634 C C . PHE A 1 201 ? 32.607 -10.055 4.287 1.00 88.12 201 PHE A C 1
ATOM 1636 O O . PHE A 1 201 ? 33.057 -10.787 5.162 1.00 88.12 201 PHE A O 1
ATOM 1643 N N . TYR A 1 202 ? 32.601 -10.420 3.002 1.00 87.44 202 TYR A N 1
ATOM 1644 C CA . TYR A 1 202 ? 33.071 -11.748 2.596 1.00 87.44 202 TYR A CA 1
ATOM 1645 C C . TYR A 1 202 ? 34.579 -11.917 2.824 1.00 87.44 202 TYR A C 1
ATOM 1647 O O . TYR A 1 202 ? 34.998 -12.989 3.256 1.00 87.44 202 TYR A O 1
ATOM 1655 N N . SER A 1 203 ? 35.383 -10.857 2.654 1.00 88.94 203 SER A N 1
ATOM 1656 C CA . SER A 1 203 ? 36.815 -10.899 2.987 1.00 88.94 203 SER A CA 1
ATOM 1657 C C . SER A 1 203 ? 37.084 -11.144 4.474 1.00 88.94 203 SER A C 1
ATOM 1659 O O . SER A 1 203 ? 38.062 -11.799 4.809 1.00 88.94 203 SER A O 1
ATOM 1661 N N . PHE A 1 204 ? 36.208 -10.674 5.370 1.00 89.50 204 PHE A N 1
ATOM 1662 C CA . PHE A 1 204 ? 36.338 -10.921 6.807 1.00 89.50 204 PHE A CA 1
ATOM 1663 C C . PHE A 1 204 ? 36.147 -12.406 7.159 1.00 89.50 204 PHE A C 1
ATOM 1665 O O . PHE A 1 204 ? 36.724 -12.885 8.131 1.00 89.50 204 PHE A O 1
ATOM 1672 N N . PHE A 1 205 ? 35.357 -13.134 6.364 1.00 88.81 205 PHE A N 1
ATOM 1673 C CA . PHE A 1 205 ? 35.104 -14.569 6.519 1.00 88.81 205 PHE A CA 1
ATOM 1674 C C . PHE A 1 205 ? 35.932 -15.442 5.561 1.00 88.81 205 PHE A C 1
ATOM 1676 O O . PHE A 1 205 ? 35.570 -16.599 5.348 1.00 88.81 205 PHE A O 1
ATOM 1683 N N . ASP A 1 206 ? 36.985 -14.898 4.937 1.00 90.25 206 ASP A N 1
ATOM 1684 C CA . ASP A 1 206 ? 37.809 -15.591 3.932 1.00 90.25 206 ASP A CA 1
ATOM 1685 C C . ASP A 1 206 ? 36.978 -16.283 2.829 1.00 90.25 206 ASP A C 1
ATOM 1687 O O . ASP A 1 206 ? 37.332 -17.340 2.302 1.00 90.25 206 ASP A O 1
ATOM 1691 N N . SER A 1 207 ? 35.831 -15.692 2.489 1.00 83.38 207 SER A N 1
ATOM 1692 C CA . SER A 1 207 ? 34.865 -16.239 1.539 1.00 83.38 207 SER A CA 1
ATOM 1693 C C . SER A 1 207 ? 34.931 -15.489 0.204 1.00 83.38 207 SER A C 1
ATOM 1695 O O . SER A 1 207 ? 35.165 -14.277 0.187 1.00 83.38 207 SER A O 1
ATOM 1697 N N . PRO A 1 208 ? 34.722 -16.167 -0.940 1.00 80.81 208 PRO A N 1
ATOM 1698 C CA . PRO A 1 208 ? 34.646 -15.490 -2.227 1.00 80.81 208 PRO A CA 1
ATOM 1699 C C . PRO A 1 208 ? 33.394 -14.610 -2.288 1.00 80.81 208 PRO A C 1
ATOM 1701 O O . PRO A 1 208 ? 32.318 -15.009 -1.845 1.00 80.81 208 PRO A O 1
ATOM 1704 N N . VAL A 1 209 ? 33.524 -13.420 -2.876 1.00 72.62 209 VAL A N 1
ATOM 1705 C CA . VAL A 1 209 ? 32.367 -12.556 -3.129 1.00 72.62 209 VAL A CA 1
ATOM 1706 C C . VAL A 1 209 ? 31.562 -13.152 -4.282 1.00 72.62 209 VAL A C 1
ATOM 1708 O O . VAL A 1 209 ? 32.033 -13.177 -5.420 1.00 72.62 209 VAL A O 1
ATOM 1711 N N . MET A 1 210 ? 30.360 -13.641 -3.987 1.00 66.81 210 MET A N 1
ATOM 1712 C CA . MET A 1 210 ? 29.435 -14.181 -4.984 1.00 66.81 210 MET A CA 1
ATOM 1713 C C . MET A 1 210 ? 28.454 -13.091 -5.415 1.00 66.81 210 MET A C 1
ATOM 1715 O O . MET A 1 210 ? 27.836 -12.441 -4.577 1.00 66.81 210 MET A O 1
ATOM 1719 N N . TYR A 1 211 ? 28.309 -12.896 -6.725 1.00 66.94 211 TYR A N 1
ATOM 1720 C CA . TYR A 1 211 ? 27.318 -11.990 -7.306 1.00 66.94 211 TYR A CA 1
ATOM 1721 C C . TYR A 1 211 ? 26.354 -12.796 -8.193 1.00 66.94 211 TYR A C 1
ATOM 1723 O O . TYR A 1 211 ? 26.840 -13.456 -9.114 1.00 66.94 211 TYR A O 1
ATOM 1731 N N . PRO A 1 212 ? 25.024 -12.730 -7.977 1.00 62.75 212 PRO A N 1
ATOM 1732 C CA . PRO A 1 212 ? 24.327 -12.007 -6.907 1.00 62.75 212 PRO A CA 1
ATOM 1733 C C . PRO A 1 212 ? 24.620 -12.623 -5.527 1.00 62.75 212 PRO A C 1
ATOM 1735 O O . PRO A 1 212 ? 24.872 -13.821 -5.451 1.00 62.75 212 PRO A O 1
ATOM 1738 N N . ASN A 1 213 ? 24.613 -11.812 -4.459 1.00 61.50 213 ASN A N 1
ATOM 1739 C CA . ASN A 1 213 ? 24.783 -12.290 -3.079 1.00 61.50 213 ASN A CA 1
ATOM 1740 C C . ASN A 1 213 ? 23.632 -13.241 -2.721 1.00 61.50 213 ASN A C 1
ATOM 1742 O O . ASN A 1 213 ? 22.560 -12.803 -2.285 1.00 61.50 213 ASN A O 1
ATOM 1746 N N . ILE A 1 214 ? 23.838 -14.518 -2.991 1.00 58.41 214 ILE A N 1
ATOM 1747 C CA . ILE A 1 214 ? 22.966 -15.611 -2.600 1.00 58.41 214 ILE A CA 1
ATOM 1748 C C . ILE A 1 214 ? 23.871 -16.563 -1.844 1.00 58.41 214 ILE A C 1
ATOM 1750 O O . ILE A 1 214 ? 24.993 -16.827 -2.294 1.00 58.41 214 ILE A O 1
ATOM 1754 N N . GLU A 1 215 ? 23.379 -17.082 -0.717 1.00 58.22 215 GLU A N 1
ATOM 1755 C CA . GLU A 1 215 ? 24.001 -18.196 -0.011 1.00 58.22 215 GLU A CA 1
ATOM 1756 C C . GLU A 1 215 ? 24.417 -19.218 -1.065 1.00 58.22 215 GLU A C 1
ATOM 1758 O O . GLU A 1 215 ? 23.563 -19.761 -1.771 1.00 58.22 215 GLU A O 1
ATOM 1763 N N . ALA A 1 216 ? 25.730 -19.413 -1.235 1.00 50.28 216 ALA A N 1
ATOM 1764 C CA . ALA A 1 216 ? 26.241 -20.428 -2.138 1.00 50.28 216 ALA A CA 1
ATOM 1765 C C . ALA A 1 216 ? 25.504 -21.708 -1.762 1.00 50.28 216 ALA A C 1
ATOM 1767 O O . ALA A 1 216 ? 25.620 -22.146 -0.618 1.00 50.28 216 ALA A O 1
ATOM 1768 N N . MET A 1 217 ? 24.659 -22.218 -2.661 1.00 45.41 217 MET A N 1
ATOM 1769 C CA . MET A 1 217 ? 23.836 -23.385 -2.381 1.00 45.41 217 MET A CA 1
ATOM 1770 C C . MET A 1 217 ? 24.775 -24.551 -2.106 1.00 45.41 217 MET A C 1
ATOM 1772 O O . MET A 1 217 ? 25.232 -25.226 -3.024 1.00 45.41 217 MET A O 1
ATOM 1776 N N . VAL A 1 218 ? 25.103 -24.750 -0.832 1.00 39.22 218 VAL A N 1
ATOM 1777 C CA . VAL A 1 218 ? 25.722 -25.965 -0.339 1.00 39.22 218 VAL A CA 1
ATOM 1778 C C . VAL A 1 218 ? 24.602 -26.995 -0.356 1.00 39.22 218 VAL A C 1
ATOM 1780 O O . VAL A 1 218 ? 23.833 -27.114 0.597 1.00 39.22 218 VAL A O 1
ATOM 1783 N N . PHE A 1 219 ? 24.476 -27.675 -1.491 1.00 41.66 219 PHE A N 1
ATOM 1784 C CA . PHE A 1 219 ? 23.954 -29.032 -1.538 1.00 41.66 219 PHE A CA 1
ATOM 1785 C C . PHE A 1 219 ? 25.137 -29.987 -1.661 1.00 41.66 219 PHE A C 1
ATOM 1787 O O . PHE A 1 219 ? 26.001 -29.739 -2.534 1.00 41.66 219 PHE A O 1
#

Secondary structure (DSSP, 8-state):
-GGGTS-HHHHHHHHHHHHHHHHHHHHHHHHHHHH--HHHHHHHHHHHHS-HHHHHHHHH-HHHH-GGGHHHHHHHHHHHHH---HHHHHHHHHHHHHHHHH-HHHHHHHHHHHHHHHHHHHHH-SS---HHHHHHHHHHHHHHHHHHHHHHHH----GGGS----HHHHHHTPPPGGGGTS--TTSHHHHHTTTHHHHHHHHHTT----SS-------

Sequence (219 aa):
MLVQFLDYIAAWNVIWFLGLVFGGYGCYLLANNFNKNYLSSIIAGMIFTFGTYHMVHSMLHIGLSMIVWLPIFVLFLFKLLEKQSKYYAIVGGIIFFLVSLTHLYYTAFIFMFSIVFFTVYVFRQKKVSNKTFITNFSVLLTIGLISTSVLFLVNPTSGDEFPMRPLIEHIDYSISLENLILPNSLQTTQIISNYEMNTSFYSFFDSPVMYPNIEAMVF

Radius of gyration: 21.17 Å; chains: 1; bounding box: 58×49×56 Å